Protein AF-A0A835S1A9-F1 (afdb_monomer)

Radius of gyration: 28.41 Å; Cα contacts (8 Å, |Δi|>4): 226; chains: 1; bounding box: 76×70×62 Å

Solvent-accessible surface area (backbone atoms only — not comparable to full-atom values): 13953 Å² total; per-residue (Å²): 142,83,85,85,80,87,84,86,80,87,82,86,91,82,83,90,80,88,80,90,83,89,86,82,84,84,75,79,81,77,74,79,83,76,63,83,83,68,69,79,79,69,79,69,89,70,79,72,84,81,78,84,81,70,91,71,96,65,81,82,58,84,73,78,51,80,90,62,91,55,69,79,81,76,53,84,73,70,89,68,79,84,75,84,77,84,76,61,93,89,55,87,50,68,65,58,55,52,51,50,50,51,53,51,52,52,38,42,74,73,34,38,45,78,47,68,47,67,35,36,64,66,52,26,53,54,50,40,52,50,51,55,51,47,32,72,76,44,43,82,52,65,33,42,36,40,30,30,10,76,12,58,41,64,69,27,42,44,54,35,49,54,42,56,69,66,43,71,24,49,32,29,18,35,31,49,58,34,14,17,37,46,24,30,51,53,40,70,64,24,34,91,95,37,57,48,64,48,95,84,38,45,78,41,83,65,81,90,84,87,80,80,85,80,83,80,130

Sequence (217 aa):
MAVPSPVYSPIPSSVAQSHNTLFSHFQNPRLPFLSARNLVKARKRWSSPMAVYSSGYRMLDQGARQGIWSIRDDLIVPSTPFIPMEVQSGQTPAMVQENLQGVVNQLLRHRIVRCGGEVDDEMARVVVSQLLYLDAIDPTKDIIMYVNSPGGSVTAGMAMFDTMRHVRPDVCTFCVGLAASMGAFLLSAGAKGKRFSLPSSRIMIHQPLGGAPRFTN

InterPro domains:
  IPR001907 ATP-dependent Clp protease proteolytic subunit [PR00127] (102-117)
  IPR001907 ATP-dependent Clp protease proteolytic subunit [PR00127] (142-162)
  IPR001907 ATP-dependent Clp protease proteolytic subunit [PR00127] (173-190)
  IPR001907 ATP-dependent Clp protease proteolytic subunit [PR00127] (194-213)
  IPR001907 ATP-dependent Clp protease proteolytic subunit [cd07017] (105-212)
  IPR018215 ClpP, Ser active site [PS00381] (173-184)
  IPR023562 Clp protease proteolytic subunit /Translocation-enhancing protein TepA [PF00574] (98-212)
  IPR023562 Clp protease proteolytic subunit /Translocation-enhancing protein TepA [PTHR10381] (59-212)
  IPR029045 ClpP/crotonase-like domain superfamily [SSF52096] (101-212)
  IPR033135 ClpP, histidine active site [PS00382] (195-208)

Nearest PDB structures (foldseek):
  4ryf-assembly1_J  TM=1.002E+00  e=1.386E-16  Listeria monocytogenes
  3sta-assembly1_A  TM=9.999E-01  e=1.918E-16  Staphylococcus aureus subsp. aureus MW2
  4emp-assembly1_C  TM=9.989E-01  e=1.798E-16  Staphylococcus aureus subsp. aureus MW2
  6l3x-assembly1_H  TM=9.996E-01  e=2.047E-16  Staphylococcus aureus RF122
  6nah-assembly1_C  TM=9.718E-01  e=1.140E-16  Neisseria meningitidis

Mean predicted aligned error: 17.71 Å

Structure (mmCIF, N/CA/C/O backbone):
data_AF-A0A835S1A9-F1
#
_entry.id   AF-A0A835S1A9-F1
#
loop_
_atom_site.group_PDB
_atom_site.id
_atom_site.type_symbol
_atom_site.label_atom_id
_atom_site.label_alt_id
_atom_site.label_comp_id
_atom_site.label_asym_id
_atom_site.label_entity_id
_atom_site.label_seq_id
_atom_site.pdbx_PDB_ins_code
_atom_site.Cartn_x
_atom_site.Cartn_y
_atom_site.Cartn_z
_atom_site.occupancy
_atom_site.B_iso_or_equiv
_atom_site.auth_seq_id
_atom_site.auth_comp_id
_atom_site.auth_asym_id
_atom_site.auth_atom_id
_atom_site.pdbx_PDB_model_num
ATOM 1 N N . MET A 1 1 ? 44.347 -41.105 1.378 1.00 45.00 1 MET A N 1
ATOM 2 C CA . MET A 1 1 ? 42.917 -41.386 1.131 1.00 45.00 1 MET A CA 1
ATOM 3 C C . MET A 1 1 ? 42.454 -40.439 0.040 1.00 45.00 1 MET A C 1
ATOM 5 O O . MET A 1 1 ? 42.403 -39.244 0.284 1.00 45.00 1 MET A O 1
ATOM 9 N N . ALA A 1 2 ? 42.252 -40.957 -1.171 1.00 40.09 2 ALA A N 1
ATOM 10 C CA . ALA A 1 2 ? 41.853 -40.193 -2.351 1.00 40.09 2 ALA A CA 1
ATOM 11 C C . ALA A 1 2 ? 40.482 -40.703 -2.816 1.00 40.09 2 ALA A C 1
ATOM 13 O O . ALA A 1 2 ? 40.265 -41.912 -2.877 1.00 40.09 2 ALA A O 1
ATOM 14 N N . VAL A 1 3 ? 39.561 -39.777 -3.072 1.00 44.94 3 VAL A N 1
ATOM 15 C CA . VAL A 1 3 ? 38.175 -40.036 -3.490 1.00 44.94 3 VAL A CA 1
ATOM 16 C C . VAL A 1 3 ? 38.142 -40.150 -5.022 1.00 44.94 3 VAL A C 1
ATOM 18 O O . VAL A 1 3 ? 38.711 -39.272 -5.672 1.00 44.94 3 VAL A O 1
ATOM 21 N N . PRO A 1 4 ? 37.521 -41.178 -5.631 1.00 47.56 4 PRO A N 1
ATOM 22 C CA . PRO A 1 4 ? 37.454 -41.286 -7.085 1.00 47.56 4 PRO A CA 1
ATOM 23 C C . PRO A 1 4 ? 36.234 -40.553 -7.672 1.00 47.56 4 PRO A C 1
ATOM 25 O O . PRO A 1 4 ? 35.120 -40.643 -7.156 1.00 47.56 4 PRO A O 1
ATOM 28 N N . SER A 1 5 ? 36.466 -39.848 -8.779 1.00 41.47 5 SER A N 1
ATOM 29 C CA . SER A 1 5 ? 35.473 -39.161 -9.617 1.00 41.47 5 SER A CA 1
ATOM 30 C C . SER A 1 5 ? 34.674 -40.151 -10.487 1.00 41.47 5 SER A C 1
ATOM 32 O O . SER A 1 5 ? 35.261 -41.120 -10.973 1.00 41.47 5 SER A O 1
ATOM 34 N N . PRO A 1 6 ? 33.376 -39.917 -10.766 1.00 48.19 6 PRO A N 1
ATOM 35 C CA . PRO A 1 6 ? 32.603 -40.779 -11.656 1.00 48.19 6 PRO A CA 1
ATOM 36 C C . PRO A 1 6 ? 32.872 -40.482 -13.142 1.00 48.19 6 PRO A C 1
ATOM 38 O O . PRO A 1 6 ? 32.888 -39.334 -13.585 1.00 48.19 6 PRO A O 1
ATOM 41 N N . VAL A 1 7 ? 33.062 -41.559 -13.906 1.00 42.44 7 VAL A N 1
ATOM 42 C CA . VAL A 1 7 ? 33.274 -41.597 -15.359 1.00 42.44 7 VAL A CA 1
ATOM 43 C C . VAL A 1 7 ? 31.925 -41.482 -16.080 1.00 42.44 7 VAL A C 1
ATOM 45 O O . VAL A 1 7 ? 31.021 -42.274 -15.830 1.00 42.44 7 VAL A O 1
ATOM 48 N N . TYR A 1 8 ? 31.795 -40.514 -16.991 1.00 35.78 8 TYR A N 1
ATOM 49 C CA . TYR A 1 8 ? 30.636 -40.350 -17.878 1.00 35.78 8 TYR A CA 1
ATOM 50 C C . TYR A 1 8 ? 30.836 -41.175 -19.160 1.00 35.78 8 TYR A C 1
ATOM 52 O O . TYR A 1 8 ? 31.866 -41.048 -19.821 1.00 35.78 8 TYR A O 1
ATOM 60 N N . SER A 1 9 ? 29.861 -42.011 -19.525 1.00 41.41 9 SER A N 1
ATOM 61 C CA . SER A 1 9 ? 29.829 -42.749 -20.800 1.00 41.41 9 SER A CA 1
ATOM 62 C C . SER A 1 9 ? 28.861 -42.065 -21.783 1.00 41.41 9 SER A C 1
ATOM 64 O O . SER A 1 9 ? 27.780 -41.657 -21.355 1.00 41.41 9 SER A O 1
ATOM 66 N N . PRO A 1 10 ? 29.191 -41.935 -23.082 1.00 37.72 10 PRO A N 1
ATOM 67 C CA . PRO A 1 10 ? 28.314 -41.293 -24.061 1.00 37.72 10 PRO A CA 1
ATOM 68 C C . PRO A 1 10 ? 27.224 -42.248 -24.581 1.00 37.72 10 PRO A C 1
ATOM 70 O O . PRO A 1 10 ? 27.493 -43.410 -24.883 1.00 37.72 10 PRO A O 1
ATOM 73 N N . ILE A 1 11 ? 25.996 -41.739 -24.720 1.00 41.16 11 ILE A N 1
ATOM 74 C CA . ILE A 1 11 ? 24.859 -42.441 -25.341 1.00 41.16 11 ILE A CA 1
ATOM 75 C C . ILE A 1 11 ? 24.888 -42.187 -26.862 1.00 41.16 11 ILE A C 1
ATOM 77 O O . ILE A 1 11 ? 25.053 -41.034 -27.268 1.00 41.16 11 ILE A O 1
ATOM 81 N N . PRO A 1 12 ? 24.726 -43.216 -27.716 1.00 35.25 12 PRO A N 1
ATOM 82 C CA . PRO A 1 12 ? 24.820 -43.071 -29.165 1.00 35.25 12 PRO A CA 1
ATOM 83 C C . PRO A 1 12 ? 23.568 -42.455 -29.803 1.00 35.25 12 PRO A C 1
ATOM 85 O O . PRO A 1 12 ? 22.427 -42.783 -29.479 1.00 35.25 12 PRO A O 1
ATOM 88 N N . SER A 1 13 ? 23.817 -41.588 -30.780 1.00 37.53 13 SER A N 1
ATOM 89 C CA . SER A 1 13 ? 22.847 -40.974 -31.679 1.00 37.53 13 SER A CA 1
ATOM 90 C C . SER A 1 13 ? 22.549 -41.873 -32.883 1.00 37.53 13 SER A C 1
ATOM 92 O O . SER A 1 13 ? 23.349 -41.933 -33.813 1.00 37.53 13 SER A O 1
ATOM 94 N N . SER A 1 14 ? 21.382 -42.515 -32.908 1.00 33.34 14 SER A N 1
ATOM 95 C CA . SER A 1 14 ? 20.689 -42.903 -34.147 1.00 33.34 14 SER A CA 1
ATOM 96 C C . SER A 1 14 ? 19.301 -43.435 -33.811 1.00 33.34 14 SER A C 1
ATOM 98 O O . SER A 1 14 ? 19.217 -44.414 -33.085 1.00 33.34 14 SER A O 1
ATOM 100 N N . VAL A 1 15 ? 18.244 -42.814 -34.335 1.00 35.78 15 VAL A N 1
ATOM 101 C CA . VAL A 1 15 ? 17.142 -43.455 -35.081 1.00 35.78 15 VAL A CA 1
ATOM 102 C C . VAL A 1 15 ? 16.274 -42.311 -35.607 1.00 35.78 15 VAL A C 1
ATOM 104 O O . VAL A 1 15 ? 15.497 -41.692 -34.884 1.00 35.78 15 VAL A O 1
ATOM 107 N N . ALA A 1 16 ? 16.434 -42.023 -36.894 1.00 31.91 16 ALA A N 1
ATOM 108 C CA . ALA A 1 16 ? 15.380 -41.440 -37.697 1.00 31.91 16 ALA A CA 1
ATOM 109 C C . ALA A 1 16 ? 14.438 -42.583 -38.090 1.00 31.91 16 ALA A C 1
ATOM 111 O O . ALA A 1 16 ? 14.909 -43.535 -38.704 1.00 31.91 16 ALA A O 1
ATOM 112 N N . GLN A 1 17 ? 13.147 -42.494 -37.757 1.00 33.72 17 GLN A N 1
ATOM 113 C CA . GLN A 1 17 ? 12.057 -42.966 -38.617 1.00 33.72 17 GLN A CA 1
ATOM 114 C C . GLN A 1 17 ? 10.677 -42.563 -38.075 1.00 33.72 17 GLN A C 1
ATOM 116 O O . GLN A 1 17 ? 10.292 -42.839 -36.944 1.00 33.72 17 GLN A O 1
ATOM 121 N N . SER A 1 18 ? 9.982 -41.859 -38.963 1.00 31.97 18 SER A N 1
ATOM 122 C CA . SER A 1 18 ? 8.542 -41.723 -39.166 1.00 31.97 18 SER A CA 1
ATOM 123 C C . SER A 1 18 ? 7.589 -42.557 -38.301 1.00 31.97 18 SER A C 1
ATOM 125 O O . SER A 1 18 ? 7.472 -43.761 -38.500 1.00 31.97 18 SER A O 1
ATOM 127 N N . HIS A 1 19 ? 6.732 -41.864 -37.550 1.00 33.66 19 HIS A N 1
ATOM 128 C CA . HIS A 1 19 ? 5.331 -42.256 -37.393 1.00 33.66 19 HIS A CA 1
ATOM 129 C C . HIS A 1 19 ? 4.438 -41.014 -37.508 1.00 33.66 19 HIS A C 1
ATOM 131 O O . HIS A 1 19 ? 4.163 -40.306 -36.543 1.00 33.66 19 HIS A O 1
ATOM 137 N N . ASN A 1 20 ? 3.992 -40.757 -38.739 1.00 34.34 20 ASN A N 1
ATOM 138 C CA . ASN A 1 20 ? 2.727 -40.081 -38.993 1.00 34.34 20 ASN A CA 1
ATOM 139 C C . ASN A 1 20 ? 1.616 -41.030 -38.553 1.00 34.34 20 ASN A C 1
ATOM 141 O O . ASN A 1 20 ? 1.512 -42.100 -39.136 1.00 34.34 20 ASN A O 1
ATOM 145 N N . THR A 1 21 ? 0.814 -40.623 -37.573 1.00 38.56 21 THR A N 1
ATOM 146 C CA . THR A 1 21 ? -0.654 -40.756 -37.525 1.00 38.56 21 THR A CA 1
ATOM 147 C C . THR A 1 21 ? -1.095 -40.396 -36.115 1.00 38.56 21 THR A C 1
ATOM 149 O O . THR A 1 21 ? -0.759 -41.121 -35.188 1.00 38.56 21 THR A O 1
ATOM 152 N N . LEU A 1 22 ? -1.804 -39.270 -35.985 1.00 32.41 22 LEU A N 1
ATOM 153 C CA . LEU A 1 22 ? -2.875 -38.941 -35.023 1.00 32.41 22 LEU A CA 1
ATOM 154 C C . LEU A 1 22 ? -2.991 -37.407 -34.888 1.00 32.41 22 LEU A C 1
ATOM 156 O O . LEU A 1 22 ? -2.922 -36.838 -33.808 1.00 32.41 22 LEU A O 1
ATOM 160 N N . PHE A 1 23 ? -3.187 -36.722 -36.017 1.00 33.38 23 PHE A N 1
ATOM 161 C CA . PHE A 1 23 ? -3.744 -35.369 -36.047 1.00 33.38 23 PHE A CA 1
ATOM 162 C C . PHE A 1 23 ? -4.802 -35.319 -37.145 1.00 33.38 23 PHE A C 1
ATOM 164 O O . PHE A 1 23 ? -4.544 -34.952 -38.286 1.00 33.38 23 PHE A O 1
ATOM 171 N N . SER A 1 24 ? -6.016 -35.730 -36.798 1.00 33.75 24 SER A N 1
ATOM 172 C CA . SER A 1 24 ? -7.213 -35.316 -37.522 1.00 33.75 24 SER A CA 1
ATOM 173 C C . SER A 1 24 ? -8.369 -35.242 -36.530 1.00 33.75 24 SER A C 1
ATOM 175 O O . SER A 1 24 ? -8.471 -36.096 -35.657 1.00 33.75 24 SER A O 1
ATOM 177 N N . HIS A 1 25 ? -9.205 -34.215 -36.695 1.00 36.72 25 HIS A N 1
ATOM 178 C CA . HIS A 1 25 ? -10.352 -33.827 -35.860 1.00 36.72 25 HIS A CA 1
ATOM 179 C C . HIS A 1 25 ? -10.059 -32.969 -34.618 1.00 36.72 25 HIS A C 1
ATOM 181 O O . HIS A 1 25 ? -10.391 -33.322 -33.495 1.00 36.72 25 HIS A O 1
ATOM 187 N N . PHE A 1 26 ? -9.600 -31.738 -34.857 1.00 32.47 26 PHE A N 1
ATOM 188 C CA . PHE A 1 26 ? -10.189 -30.588 -34.164 1.00 32.47 26 PHE A CA 1
ATOM 189 C C . PHE A 1 26 ? -10.992 -29.780 -35.187 1.00 32.47 26 PHE A C 1
ATOM 191 O O . PHE A 1 26 ? -10.450 -28.999 -35.966 1.00 32.47 26 PHE A O 1
ATOM 198 N N . GLN A 1 27 ? -12.300 -30.032 -35.242 1.00 36.72 27 GLN A N 1
ATOM 199 C CA . GLN A 1 27 ? -13.236 -29.147 -35.924 1.00 36.72 27 GLN A CA 1
ATOM 200 C C . GLN A 1 27 ? -13.386 -27.879 -35.076 1.00 36.72 27 GLN A C 1
ATOM 202 O O . GLN A 1 27 ? -13.709 -27.958 -33.892 1.00 36.72 27 GLN A O 1
ATOM 207 N N . ASN A 1 28 ? -13.165 -26.709 -35.678 1.00 34.38 28 ASN A N 1
ATOM 208 C CA . ASN A 1 28 ? -13.526 -25.426 -35.075 1.00 34.38 28 ASN A CA 1
ATOM 209 C C . ASN A 1 28 ? -15.024 -25.443 -34.720 1.00 34.38 28 ASN A C 1
ATOM 211 O O . ASN A 1 28 ? -15.838 -25.617 -35.635 1.00 34.38 28 ASN A O 1
ATOM 215 N N . PRO A 1 29 ? -15.435 -25.228 -33.456 1.00 38.44 29 PRO A N 1
ATOM 216 C CA . PRO A 1 29 ? -16.842 -25.024 -33.168 1.00 38.44 29 PRO A CA 1
ATOM 217 C C . PRO A 1 29 ? -17.264 -23.707 -33.825 1.00 38.44 29 PRO A C 1
ATOM 219 O O . PRO A 1 29 ? -16.837 -22.620 -33.433 1.00 38.44 29 PRO A O 1
ATOM 222 N N . ARG A 1 30 ? -18.089 -23.807 -34.872 1.00 38.41 30 ARG A N 1
ATOM 223 C CA . ARG A 1 30 ? -18.783 -22.658 -35.457 1.00 38.41 30 ARG A CA 1
ATOM 224 C C . ARG A 1 30 ? -19.656 -22.054 -34.359 1.00 38.41 30 ARG A C 1
ATOM 226 O O . ARG A 1 30 ? -20.632 -22.670 -33.939 1.00 38.41 30 ARG A O 1
ATOM 233 N N . LEU A 1 31 ? -19.293 -20.864 -33.888 1.00 45.81 31 LEU A N 1
ATOM 234 C CA . LEU A 1 31 ? -20.159 -20.069 -33.023 1.00 45.81 31 LEU A CA 1
ATOM 235 C C . LEU A 1 31 ? -21.495 -19.846 -33.754 1.00 45.81 31 LEU A C 1
ATOM 237 O O . LEU A 1 31 ? -21.476 -19.493 -34.939 1.00 45.81 31 LEU A O 1
ATOM 241 N N . PRO A 1 32 ? -22.653 -20.048 -33.104 1.00 43.22 32 PRO A N 1
ATOM 242 C CA . PRO A 1 32 ? -23.927 -19.765 -33.740 1.00 43.22 32 PRO A CA 1
ATOM 243 C C . PRO A 1 32 ? -24.005 -18.268 -34.049 1.00 43.22 32 PRO A C 1
ATOM 245 O O . PRO A 1 32 ? -23.773 -17.421 -33.184 1.00 43.22 32 PRO A O 1
ATOM 248 N N . PHE A 1 33 ? -24.324 -17.951 -35.302 1.00 44.47 33 PHE A N 1
ATOM 249 C CA . PHE A 1 33 ? -24.550 -16.591 -35.773 1.00 44.47 33 PHE A CA 1
ATOM 250 C C . PHE A 1 33 ? -25.786 -16.033 -35.054 1.00 44.47 33 PHE A C 1
ATOM 252 O O . PHE A 1 33 ? -26.928 -16.326 -35.415 1.00 44.47 33 PHE A O 1
ATOM 259 N N . LEU A 1 34 ? -25.567 -15.288 -33.970 1.00 45.03 34 LEU A N 1
ATOM 260 C CA . LEU A 1 34 ? -26.641 -14.649 -33.220 1.00 45.03 34 LEU A CA 1
ATOM 261 C C . LEU A 1 34 ? -27.242 -13.532 -34.076 1.00 45.03 34 LEU A C 1
ATOM 263 O O . LEU A 1 34 ? -26.601 -12.527 -34.371 1.00 45.03 34 LEU A O 1
ATOM 267 N N . SER A 1 35 ? -28.498 -13.730 -34.470 1.00 46.88 35 SER A N 1
ATOM 268 C CA . SER A 1 35 ? -29.315 -12.731 -35.152 1.00 46.88 35 SER A CA 1
ATOM 269 C C . SER A 1 35 ? -29.343 -11.414 -34.368 1.00 46.88 35 SER A C 1
ATOM 271 O O . SER A 1 35 ? -29.622 -11.392 -33.164 1.00 46.88 35 SER A O 1
ATOM 273 N N . ALA A 1 36 ? -29.129 -10.305 -35.081 1.00 52.16 36 ALA A N 1
ATOM 274 C CA . ALA A 1 36 ? -29.095 -8.935 -34.563 1.00 52.16 36 ALA A CA 1
ATOM 275 C C . ALA A 1 36 ? -30.375 -8.487 -33.817 1.00 52.16 36 ALA A C 1
ATOM 277 O O . ALA A 1 36 ? -30.405 -7.409 -33.229 1.00 52.16 36 ALA A O 1
ATOM 278 N N . ARG A 1 37 ? -31.432 -9.309 -33.787 1.00 49.78 37 ARG A N 1
ATOM 279 C CA . ARG A 1 37 ? -32.693 -9.012 -33.091 1.00 49.78 37 ARG A CA 1
ATOM 280 C C . ARG A 1 37 ? -32.684 -9.297 -31.582 1.00 49.78 37 ARG A C 1
ATOM 282 O O . ARG A 1 37 ? -33.542 -8.768 -30.884 1.00 49.78 37 ARG A O 1
ATOM 289 N N . ASN A 1 38 ? -31.694 -10.021 -31.050 1.00 40.56 38 ASN A N 1
ATOM 290 C CA . ASN A 1 38 ? -31.579 -10.281 -29.601 1.00 40.56 38 ASN A CA 1
ATOM 291 C C . ASN A 1 38 ? -30.568 -9.378 -28.865 1.00 40.56 38 ASN A C 1
ATOM 293 O O . ASN A 1 38 ? -30.406 -9.487 -27.651 1.00 40.56 38 ASN A O 1
ATOM 297 N N . LEU A 1 39 ? -29.943 -8.424 -29.563 1.00 43.44 39 LEU A N 1
ATOM 298 C CA . LEU A 1 39 ? -28.988 -7.459 -28.994 1.00 43.44 39 LEU A CA 1
ATOM 299 C C . LEU A 1 39 ? -29.644 -6.274 -28.254 1.00 43.44 39 LEU A C 1
ATOM 301 O O . LEU A 1 39 ? -28.951 -5.487 -27.617 1.00 43.44 39 LEU A O 1
ATOM 305 N N . VAL A 1 40 ? -30.978 -6.161 -28.268 1.00 46.41 40 VAL A N 1
ATOM 306 C CA . VAL A 1 40 ? -31.708 -5.019 -27.677 1.00 46.41 40 VAL A CA 1
ATOM 307 C C . VAL A 1 40 ? -32.118 -5.242 -26.206 1.00 46.41 40 VAL A C 1
ATOM 309 O O . VAL A 1 40 ? -32.475 -4.289 -25.519 1.00 46.41 40 VAL A O 1
ATOM 312 N N . LYS A 1 41 ? -32.004 -6.462 -25.655 1.00 41.72 41 LYS A N 1
ATOM 313 C CA . LYS A 1 41 ? -32.398 -6.763 -24.254 1.00 41.72 41 LYS A CA 1
ATOM 314 C C . LYS A 1 41 ? -31.249 -7.033 -23.277 1.00 41.72 41 LYS A C 1
ATOM 316 O O . LYS A 1 41 ? -31.498 -7.251 -22.097 1.00 41.72 41 LYS A O 1
ATOM 321 N N . ALA A 1 42 ? -29.997 -6.923 -23.720 1.00 42.59 42 ALA A N 1
ATOM 322 C CA . ALA A 1 42 ? -28.814 -7.048 -22.866 1.00 42.59 42 ALA A CA 1
ATOM 323 C C . ALA A 1 42 ? -28.154 -5.688 -22.565 1.00 42.59 42 ALA A C 1
ATOM 325 O O . ALA A 1 42 ? -26.933 -5.578 -22.514 1.00 42.59 42 ALA A O 1
ATOM 326 N N . ARG A 1 43 ? -28.947 -4.638 -22.309 1.00 38.56 43 ARG A N 1
ATOM 327 C CA . ARG A 1 43 ? -28.459 -3.420 -21.635 1.00 38.56 43 ARG A CA 1
ATOM 328 C C . ARG A 1 43 ? -28.294 -3.717 -20.140 1.00 38.56 43 ARG A C 1
ATOM 330 O O . ARG A 1 43 ? -29.046 -3.244 -19.292 1.00 38.56 43 ARG A O 1
ATOM 337 N N . LYS A 1 44 ? -27.320 -4.572 -19.814 1.00 41.53 44 LYS A N 1
ATOM 338 C CA . LYS A 1 44 ? -26.814 -4.706 -18.447 1.00 41.53 44 LYS A CA 1
ATOM 339 C C . LYS A 1 44 ? -26.265 -3.344 -18.032 1.00 41.53 44 LYS A C 1
ATOM 341 O O . LYS A 1 44 ? -25.457 -2.759 -18.745 1.00 41.53 44 LYS A O 1
ATOM 346 N N . ARG A 1 45 ? -26.747 -2.870 -16.882 1.00 42.94 45 ARG A N 1
ATOM 347 C CA . ARG A 1 45 ? -26.253 -1.726 -16.109 1.00 42.94 45 ARG A CA 1
ATOM 348 C C . ARG A 1 45 ? -24.721 -1.672 -16.130 1.00 42.94 45 ARG A C 1
ATOM 350 O O . ARG A 1 45 ? -24.068 -2.309 -15.311 1.00 42.94 45 ARG A O 1
ATOM 357 N N . TRP A 1 46 ? -24.168 -0.879 -17.035 1.00 33.69 46 TRP A N 1
ATOM 358 C CA . TRP A 1 46 ? -22.890 -0.224 -16.822 1.00 33.69 46 TRP A CA 1
ATOM 359 C C . TRP A 1 46 ? -23.219 1.163 -16.301 1.00 33.69 46 TRP A C 1
ATOM 361 O O . TRP A 1 46 ? -23.741 2.005 -17.027 1.00 33.69 46 TRP A O 1
ATOM 371 N N . SER A 1 47 ? -22.995 1.371 -15.005 1.00 43.31 47 SER A N 1
ATOM 372 C CA . SER A 1 47 ? -22.885 2.719 -14.469 1.00 43.31 47 SER A CA 1
ATOM 373 C C . SER A 1 47 ? -21.701 3.373 -15.168 1.00 43.31 47 SER A C 1
ATOM 375 O O . SER A 1 47 ? -20.572 2.897 -15.038 1.00 43.31 47 SER A O 1
ATOM 377 N N . SER A 1 48 ? -21.969 4.423 -15.938 1.00 36.84 48 SER A N 1
ATOM 378 C CA . SER A 1 48 ? -20.949 5.302 -16.498 1.00 36.84 48 SER A CA 1
ATOM 379 C C . SER A 1 48 ? -19.961 5.692 -15.391 1.00 36.84 48 SER A C 1
ATOM 381 O O . SER A 1 48 ? -20.416 6.000 -14.285 1.00 36.84 48 SER A O 1
ATOM 383 N N . PRO A 1 49 ? -18.637 5.710 -15.627 1.00 38.03 49 PRO A N 1
ATOM 384 C CA . PRO A 1 49 ? -17.748 6.393 -14.702 1.00 38.03 49 PRO A CA 1
ATOM 385 C C . PRO A 1 49 ? -18.162 7.870 -14.694 1.00 38.03 49 PRO A C 1
ATOM 387 O O . PRO A 1 49 ? -18.002 8.574 -15.690 1.00 38.03 49 PRO A O 1
ATOM 390 N N . MET A 1 50 ? -18.776 8.330 -13.602 1.00 35.16 50 MET A N 1
ATOM 391 C CA . MET A 1 50 ? -19.041 9.751 -13.409 1.00 35.16 50 MET A CA 1
ATOM 392 C C . MET A 1 50 ? -17.711 10.448 -13.140 1.00 35.16 50 MET A C 1
ATOM 394 O O . MET A 1 50 ? -17.230 10.471 -12.011 1.00 35.16 50 MET A O 1
ATOM 398 N N . ALA A 1 51 ? -17.133 11.049 -14.169 1.00 39.94 51 ALA A N 1
ATOM 399 C CA . ALA A 1 51 ? -16.237 12.174 -13.984 1.00 39.94 51 ALA A CA 1
ATOM 400 C C . ALA A 1 51 ? -17.096 13.446 -14.029 1.00 39.94 51 ALA A C 1
ATOM 402 O O . ALA A 1 51 ? -17.402 13.963 -15.102 1.00 39.94 51 ALA A O 1
ATOM 403 N N . VAL A 1 52 ? -17.553 13.919 -12.866 1.00 38.19 52 VAL A N 1
ATOM 404 C CA . VAL A 1 52 ? -18.216 15.226 -12.759 1.00 38.19 52 VAL A CA 1
ATOM 405 C C . VAL A 1 52 ? -17.126 16.291 -12.739 1.00 38.19 52 VAL A C 1
ATOM 407 O O . VAL A 1 52 ? -16.626 16.660 -11.682 1.00 38.19 52 VAL A O 1
ATOM 410 N N . TYR A 1 53 ? -16.747 16.792 -13.912 1.00 34.78 53 TYR A N 1
ATOM 411 C CA . TYR A 1 53 ? -16.029 18.060 -14.014 1.00 34.78 53 TYR A CA 1
ATOM 412 C C . TYR A 1 53 ? -17.048 19.154 -14.322 1.00 34.78 53 TYR A C 1
ATOM 414 O O . TYR A 1 53 ? -17.325 19.469 -15.476 1.00 34.78 53 TYR A O 1
ATOM 422 N N . SER A 1 54 ? -17.648 19.705 -13.267 1.00 33.56 54 SER A N 1
ATOM 423 C CA . SER A 1 54 ? -18.392 20.959 -13.356 1.00 33.56 54 SER A CA 1
ATOM 424 C C . SER A 1 54 ? -17.427 22.108 -13.100 1.00 33.56 54 SER A C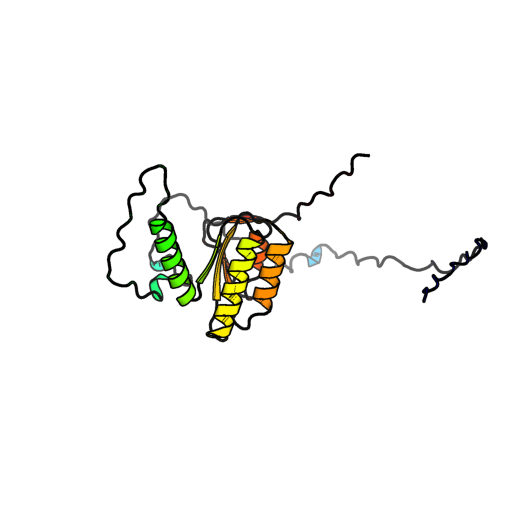 1
ATOM 426 O O . SER A 1 54 ? -16.816 22.186 -12.036 1.00 33.56 54 SER A O 1
ATOM 428 N N . SER A 1 55 ? -17.319 23.001 -14.080 1.00 37.12 55 SER A N 1
ATOM 429 C CA . SER A 1 55 ? -16.663 24.301 -13.956 1.00 37.12 55 SER A CA 1
ATOM 430 C C . SER A 1 55 ? -17.320 25.119 -12.839 1.00 37.12 55 SER A C 1
ATOM 432 O O . SER A 1 55 ? -18.547 25.212 -12.777 1.00 37.12 55 SER A O 1
ATOM 434 N N . GLY A 1 56 ? -16.507 25.692 -11.954 1.00 28.89 56 GLY A N 1
ATOM 435 C CA . GLY A 1 56 ? -16.952 26.569 -10.874 1.00 28.89 56 GLY A CA 1
ATOM 436 C C . GLY A 1 56 ? -16.391 26.135 -9.528 1.00 28.89 56 GLY A C 1
ATOM 437 O O . GLY A 1 56 ? -16.844 25.156 -8.941 1.00 28.89 56 GLY A O 1
ATOM 438 N N . TYR A 1 57 ? -15.412 26.886 -9.029 1.00 35.28 57 TYR A N 1
ATOM 439 C CA . TYR A 1 57 ? -14.926 26.787 -7.658 1.00 35.28 57 TYR A CA 1
ATOM 440 C C . TYR A 1 57 ? -16.102 26.974 -6.687 1.00 35.28 57 TYR A C 1
ATOM 442 O O . TYR A 1 57 ? -16.503 28.096 -6.388 1.00 35.28 57 TYR A O 1
ATOM 450 N N . ARG A 1 58 ? -16.682 25.874 -6.203 1.00 35.25 58 ARG A N 1
ATOM 451 C CA . ARG A 1 58 ? -17.534 25.868 -5.012 1.00 35.25 58 ARG A CA 1
ATOM 452 C C . ARG A 1 58 ? -16.699 25.361 -3.854 1.00 35.25 58 ARG A C 1
ATOM 454 O O . ARG A 1 58 ? -16.087 24.298 -3.947 1.00 35.25 58 ARG A O 1
ATOM 461 N N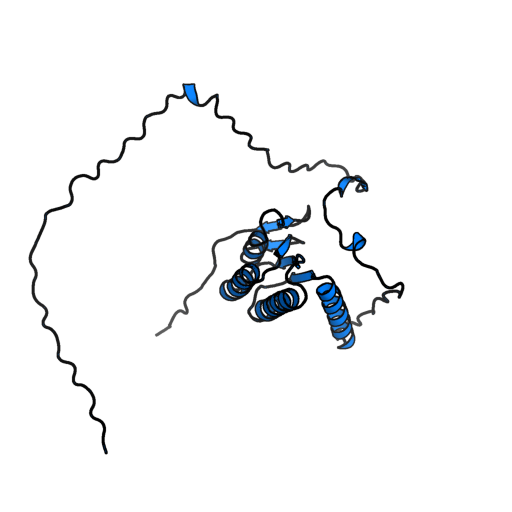 . MET A 1 59 ? -16.681 26.145 -2.777 1.00 36.12 59 MET A N 1
ATOM 462 C CA . MET A 1 59 ? -16.196 25.713 -1.470 1.00 36.12 59 MET A CA 1
ATOM 463 C C . MET A 1 59 ? -16.780 24.331 -1.174 1.00 36.12 59 MET A C 1
ATOM 465 O O . MET A 1 59 ? -17.984 24.127 -1.323 1.00 36.12 59 MET A O 1
ATOM 469 N N . LEU A 1 60 ? -15.907 23.383 -0.836 1.00 40.31 60 LEU A N 1
ATOM 470 C CA . LEU A 1 60 ? -16.292 22.014 -0.522 1.00 40.31 60 LEU A CA 1
ATOM 471 C C . LEU A 1 60 ? -17.284 22.041 0.642 1.00 40.31 60 LEU A C 1
ATOM 473 O O . LEU A 1 60 ? -16.913 22.340 1.777 1.00 40.31 60 LEU A O 1
ATOM 477 N N . ASP A 1 61 ? -18.540 21.749 0.325 1.00 37.91 61 ASP A N 1
ATOM 478 C CA . ASP A 1 61 ? -19.603 21.522 1.290 1.00 37.91 61 ASP A CA 1
ATOM 479 C C . ASP A 1 61 ? -19.179 20.401 2.253 1.00 37.91 61 ASP A C 1
ATOM 481 O O . ASP A 1 61 ? -18.713 19.336 1.829 1.00 37.91 61 ASP A O 1
ATOM 485 N N . GLN A 1 62 ? -19.316 20.644 3.558 1.00 48.22 62 GLN A N 1
ATOM 486 C CA . GLN A 1 62 ? -18.946 19.696 4.613 1.00 48.22 62 GLN A CA 1
ATOM 487 C C . GLN A 1 62 ? -19.742 18.381 4.499 1.00 48.22 62 GLN A C 1
ATOM 489 O O . GLN A 1 62 ? -19.270 17.338 4.952 1.00 48.22 62 GLN A O 1
ATOM 494 N N . GLY A 1 63 ? -20.892 18.398 3.811 1.00 43.25 63 GLY A N 1
ATOM 495 C CA . GLY A 1 63 ? -21.700 17.215 3.507 1.00 43.25 63 GLY A CA 1
ATOM 496 C C . GLY A 1 63 ? -21.103 16.246 2.474 1.00 43.25 63 GLY A C 1
ATOM 497 O O . GLY A 1 63 ? -21.475 15.075 2.461 1.00 43.25 63 GLY A O 1
ATOM 498 N N . ALA A 1 64 ? -20.135 16.663 1.646 1.00 45.28 64 ALA A N 1
ATOM 499 C CA . ALA A 1 64 ? -19.590 15.828 0.563 1.00 45.28 64 ALA A CA 1
ATOM 500 C C . ALA A 1 64 ? -18.650 14.694 1.032 1.00 45.28 64 ALA A C 1
ATOM 502 O O . ALA A 1 64 ? -18.175 13.903 0.217 1.00 45.28 64 ALA A O 1
ATOM 503 N N . ARG A 1 65 ? -18.352 14.610 2.336 1.00 49.69 65 ARG A N 1
ATOM 504 C CA . ARG A 1 65 ? -17.443 13.609 2.926 1.00 49.69 65 ARG A CA 1
ATOM 505 C C . ARG A 1 65 ? -18.142 12.392 3.534 1.00 49.69 65 ARG A C 1
ATOM 507 O O . ARG A 1 65 ? -17.463 11.557 4.126 1.00 49.69 65 ARG A O 1
ATOM 514 N N . GLN A 1 66 ? -19.463 12.263 3.407 1.00 45.09 66 GLN A N 1
ATOM 515 C CA . GLN A 1 66 ? -20.179 11.111 3.960 1.00 45.09 66 GLN A CA 1
ATOM 516 C C . GLN A 1 66 ? -19.658 9.797 3.342 1.00 45.09 66 GLN A C 1
ATOM 518 O O . GLN A 1 66 ? -19.840 9.540 2.155 1.00 45.09 66 GLN A O 1
ATOM 523 N N . GLY A 1 67 ? -18.979 8.982 4.158 1.00 54.59 67 GLY A N 1
ATOM 524 C CA . GLY A 1 67 ? -18.443 7.667 3.783 1.00 54.59 67 GLY A CA 1
ATOM 525 C C . GLY A 1 67 ? -16.940 7.607 3.479 1.00 54.59 67 GLY A C 1
ATOM 526 O O . GLY A 1 67 ? -16.427 6.514 3.248 1.00 54.59 67 GLY A O 1
ATOM 527 N N . ILE A 1 68 ? -16.215 8.732 3.497 1.00 55.03 68 ILE A N 1
ATOM 528 C CA . ILE A 1 68 ? -14.746 8.727 3.390 1.00 55.03 68 ILE A CA 1
ATOM 529 C C . ILE A 1 68 ? -14.166 8.752 4.805 1.00 55.03 68 ILE A C 1
ATOM 531 O O . ILE A 1 68 ? -14.295 9.759 5.497 1.00 55.03 68 ILE A O 1
ATOM 535 N N . TRP A 1 69 ? -13.516 7.659 5.219 1.00 65.69 69 TRP A N 1
ATOM 536 C CA . TRP A 1 69 ? -12.817 7.591 6.506 1.00 65.69 69 TRP A CA 1
ATOM 537 C C . TRP A 1 69 ? -11.781 8.719 6.618 1.00 65.69 69 TRP A C 1
ATOM 539 O O . TRP A 1 69 ? -10.968 8.927 5.710 1.00 65.69 69 TRP A O 1
ATOM 549 N N . SER A 1 70 ? -11.828 9.457 7.726 1.00 65.94 70 SER A N 1
ATOM 550 C CA . SER A 1 70 ? -10.928 10.563 8.022 1.00 65.94 70 SER A CA 1
ATOM 551 C C . SER A 1 70 ? -10.210 10.287 9.333 1.00 65.94 70 SER A C 1
ATOM 553 O O . SER A 1 70 ? -10.835 10.160 10.379 1.00 65.94 70 SER A O 1
ATOM 555 N N . ILE A 1 71 ? -8.876 10.316 9.296 1.00 68.12 71 ILE A N 1
ATOM 556 C CA . ILE A 1 71 ? -8.033 10.178 10.493 1.00 68.12 71 ILE A CA 1
ATOM 557 C C . ILE A 1 71 ? -8.397 11.185 11.599 1.00 68.12 71 ILE A C 1
ATOM 559 O O . ILE A 1 71 ? -8.155 10.927 12.770 1.00 68.12 71 ILE A O 1
ATOM 563 N N . ARG A 1 72 ? -9.000 12.331 11.245 1.00 60.69 72 ARG A N 1
ATOM 564 C CA . ARG A 1 72 ? -9.426 13.360 12.209 1.00 60.69 72 ARG A CA 1
ATOM 565 C C . ARG A 1 72 ? -10.498 12.872 13.180 1.00 60.69 72 ARG A C 1
ATOM 567 O O . ARG A 1 72 ? -10.623 13.465 14.242 1.00 60.69 72 ARG A O 1
ATOM 574 N N . ASP A 1 73 ? -11.246 11.840 12.805 1.00 65.75 73 ASP A N 1
ATOM 575 C CA . ASP A 1 73 ? -12.349 11.330 13.614 1.00 65.75 73 ASP A CA 1
ATOM 576 C C . ASP A 1 73 ? -11.838 10.368 14.708 1.00 65.75 73 ASP A C 1
ATOM 578 O O . ASP A 1 73 ? -12.467 10.247 15.755 1.00 65.75 73 ASP A O 1
ATOM 582 N N . ASP A 1 74 ? -10.651 9.772 14.513 1.00 59.7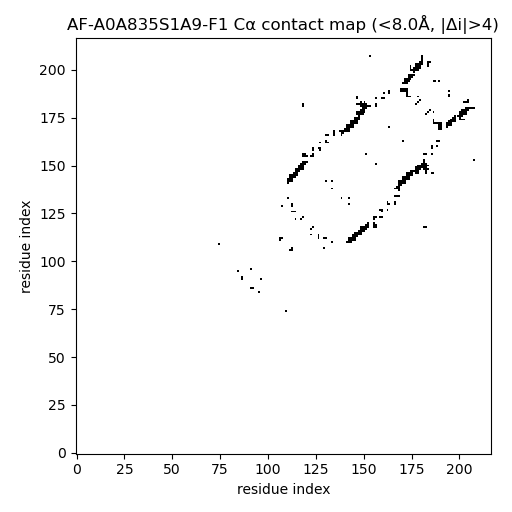5 74 ASP A N 1
ATOM 583 C CA . ASP A 1 74 ? -10.067 8.755 15.405 1.00 59.75 74 ASP A CA 1
ATOM 584 C C . ASP A 1 74 ? -8.799 9.223 16.149 1.00 59.75 74 ASP A C 1
ATOM 586 O O . ASP A 1 74 ? -8.358 8.588 17.113 1.00 59.75 74 ASP A O 1
ATOM 590 N N . LEU A 1 75 ? -8.160 10.312 15.702 1.00 61.22 75 LEU A N 1
ATOM 591 C CA . LEU A 1 75 ? -6.907 10.793 16.285 1.00 61.22 75 LEU A CA 1
ATOM 592 C C . LEU A 1 75 ? -7.175 11.789 17.421 1.00 61.22 75 LEU A C 1
ATOM 594 O O . LEU A 1 75 ? -7.542 12.940 17.182 1.00 61.22 75 LEU A O 1
ATOM 598 N N . ILE A 1 76 ? -6.893 11.385 18.661 1.00 57.34 76 ILE A N 1
ATOM 599 C CA . ILE A 1 76 ? -6.741 12.334 19.771 1.00 57.34 76 ILE A CA 1
ATOM 600 C C . ILE A 1 76 ? -5.431 13.087 19.532 1.00 57.34 76 ILE A C 1
ATOM 602 O O . ILE A 1 76 ? -4.344 12.592 19.837 1.00 57.34 76 ILE A O 1
ATOM 606 N N . VAL A 1 77 ? -5.524 14.275 18.935 1.00 55.47 77 VAL A N 1
ATOM 607 C CA . VAL A 1 77 ? -4.382 15.183 18.816 1.00 55.47 77 VAL A CA 1
ATOM 608 C C . VAL A 1 77 ? -4.008 15.674 20.218 1.00 55.47 77 VAL A C 1
ATOM 610 O O . VAL A 1 77 ? -4.846 16.297 20.875 1.00 55.47 77 VAL A O 1
ATOM 613 N N . PRO A 1 78 ? -2.787 15.406 20.720 1.00 50.03 78 PRO A N 1
ATOM 614 C CA . PRO A 1 78 ? -2.342 16.046 21.947 1.00 50.03 78 PRO A CA 1
ATOM 615 C C . PRO A 1 78 ? -2.366 17.561 21.722 1.00 50.03 78 PRO A C 1
ATOM 617 O O . PRO A 1 78 ? -1.925 18.049 20.684 1.00 50.03 78 PRO A O 1
ATOM 620 N N . SER A 1 79 ? -2.887 18.314 22.689 1.00 48.50 79 SER A N 1
ATOM 621 C CA . SER A 1 79 ? -3.036 19.777 22.634 1.00 48.50 79 SER A CA 1
ATOM 622 C C . SER A 1 79 ? -1.706 20.543 22.593 1.00 48.50 79 SER A C 1
ATOM 624 O O . SER A 1 79 ? -1.695 21.773 22.589 1.00 48.50 79 SER A O 1
ATOM 626 N N . THR A 1 80 ? -0.576 19.837 22.542 1.00 50.84 80 THR A N 1
ATOM 627 C CA . THR A 1 80 ? 0.750 20.419 22.360 1.00 50.84 80 THR A CA 1
ATOM 628 C C . THR A 1 80 ? 0.876 20.995 20.947 1.00 50.84 80 THR A C 1
ATOM 630 O O . THR A 1 80 ? 0.750 20.238 19.978 1.00 50.84 80 THR A O 1
ATOM 633 N N . PRO A 1 81 ? 1.134 22.305 20.793 1.00 49.22 81 PRO A N 1
ATOM 634 C CA . PRO A 1 81 ? 1.282 22.914 19.481 1.00 49.22 81 PRO A CA 1
ATOM 635 C C . PRO A 1 81 ? 2.466 22.283 18.744 1.00 49.22 81 PRO A C 1
ATOM 637 O O . PRO A 1 81 ? 3.587 22.257 19.249 1.00 49.22 81 PRO A O 1
ATOM 640 N N . PHE A 1 82 ? 2.213 21.772 17.539 1.00 53.47 82 PHE A N 1
ATOM 641 C CA . PHE A 1 82 ? 3.276 21.417 16.606 1.00 53.47 82 PHE A CA 1
ATOM 642 C C . PHE A 1 82 ? 3.990 22.710 16.207 1.00 53.47 82 PHE A C 1
ATOM 644 O O . PHE A 1 82 ? 3.395 23.564 15.551 1.00 53.47 82 PHE A O 1
ATOM 651 N N . ILE A 1 83 ? 5.241 22.871 16.634 1.00 50.47 83 ILE A N 1
ATOM 652 C CA . ILE A 1 83 ? 6.077 24.008 16.250 1.00 50.47 83 ILE A CA 1
ATOM 653 C C . ILE A 1 83 ? 6.825 23.591 14.977 1.00 50.47 83 ILE A C 1
ATOM 655 O O . ILE A 1 83 ? 7.712 22.737 15.062 1.00 50.47 83 ILE A O 1
ATOM 659 N N . PRO A 1 84 ? 6.470 24.122 13.790 1.00 45.91 84 PRO A N 1
ATOM 660 C CA . PRO A 1 84 ? 7.224 23.836 12.579 1.00 45.91 84 PRO A CA 1
ATOM 661 C C . PRO A 1 84 ? 8.643 24.388 12.743 1.00 45.91 84 PRO A C 1
ATOM 663 O O . PRO A 1 84 ? 8.836 25.579 12.969 1.00 45.91 84 PRO A O 1
ATOM 666 N N . MET A 1 85 ? 9.637 23.506 12.659 1.00 52.31 85 MET A N 1
ATOM 667 C CA . MET A 1 85 ? 11.044 23.895 12.676 1.00 52.31 85 MET A CA 1
ATOM 668 C C . MET A 1 85 ? 11.403 24.518 11.328 1.00 52.31 85 MET A C 1
ATOM 670 O O . MET A 1 85 ? 11.212 23.896 10.282 1.00 52.31 85 MET A O 1
ATOM 674 N N . GLU A 1 86 ? 11.927 25.739 11.354 1.00 55.97 86 GLU A N 1
ATOM 675 C CA . GLU A 1 86 ? 12.465 26.400 10.171 1.00 55.97 86 GLU A CA 1
ATOM 676 C C . GLU A 1 86 ? 13.760 25.688 9.752 1.00 55.97 86 GLU A C 1
ATOM 678 O O . GLU A 1 86 ? 14.769 25.714 10.458 1.00 55.97 86 GLU A O 1
ATOM 683 N N . VAL A 1 87 ? 13.711 24.970 8.627 1.00 51.16 87 VAL A N 1
ATOM 684 C CA . VAL A 1 87 ? 14.875 24.267 8.076 1.00 51.16 87 VAL A CA 1
ATOM 685 C C . VAL A 1 87 ? 15.782 25.304 7.419 1.00 51.16 87 VAL A C 1
ATOM 687 O O . VAL A 1 87 ? 15.485 25.790 6.329 1.00 51.16 87 VAL A O 1
ATOM 690 N N . GLN A 1 88 ? 16.896 25.644 8.070 1.00 49.72 88 GLN A N 1
ATOM 691 C CA . GLN A 1 88 ? 17.954 26.431 7.436 1.00 49.72 88 GLN A CA 1
ATOM 692 C C . GLN A 1 88 ? 18.558 25.623 6.277 1.00 49.72 88 GLN A C 1
ATOM 694 O O . GLN A 1 88 ? 18.850 24.432 6.407 1.00 49.72 88 GLN A O 1
ATOM 699 N N . SER A 1 89 ? 18.705 26.256 5.113 1.00 42.47 89 SER A N 1
ATOM 700 C CA . SER A 1 89 ? 19.145 25.601 3.880 1.00 42.47 89 SER A CA 1
ATOM 701 C C . SER A 1 89 ? 20.533 24.973 4.033 1.00 42.47 89 SER A C 1
ATOM 703 O O . SER A 1 89 ? 21.516 25.692 4.195 1.00 42.47 89 SER A O 1
ATOM 705 N N . GLY A 1 90 ? 20.616 23.645 3.918 1.00 53.19 90 GLY A N 1
ATOM 706 C CA . GLY A 1 90 ? 21.880 22.923 3.714 1.00 53.19 90 GLY A CA 1
ATOM 707 C C . GLY A 1 90 ? 22.168 21.772 4.679 1.00 53.19 90 GLY A C 1
ATOM 708 O O . GLY A 1 90 ? 23.087 21.001 4.424 1.00 53.19 90 GLY A O 1
ATOM 709 N N . GLN A 1 91 ? 21.384 21.594 5.741 1.00 47.53 91 GLN A N 1
ATOM 710 C CA . GLN A 1 91 ? 21.459 20.417 6.608 1.00 47.53 91 GLN A CA 1
ATOM 711 C C . GLN A 1 91 ? 20.032 20.036 6.985 1.00 47.53 91 GLN A C 1
ATOM 713 O O . GLN A 1 91 ? 19.332 20.852 7.570 1.00 47.53 91 GLN A O 1
ATOM 718 N N . THR A 1 92 ? 19.565 18.827 6.665 1.00 51.31 92 THR A N 1
ATOM 719 C CA . THR A 1 92 ? 18.435 18.263 7.414 1.00 51.31 92 THR A CA 1
ATOM 720 C C . THR A 1 92 ? 19.001 17.904 8.783 1.00 51.31 92 THR A C 1
ATOM 722 O O . THR A 1 92 ? 19.770 16.942 8.864 1.00 51.31 92 THR A O 1
ATOM 725 N N . PRO A 1 93 ? 18.728 18.674 9.851 1.00 53.66 93 PRO A N 1
ATOM 726 C CA . PRO A 1 93 ? 19.290 18.361 11.154 1.00 53.66 93 PRO A CA 1
ATOM 727 C C . PRO A 1 93 ? 18.768 16.981 11.553 1.00 53.66 93 PRO A C 1
ATOM 729 O O . PRO A 1 93 ? 17.593 16.692 11.317 1.00 53.66 93 PRO A O 1
ATOM 732 N N . ALA A 1 94 ? 19.600 16.145 12.177 1.00 59.41 94 ALA A N 1
ATOM 733 C CA . ALA A 1 94 ? 19.181 14.845 12.716 1.00 59.41 94 ALA A CA 1
ATOM 734 C C . ALA A 1 94 ? 17.860 14.947 13.512 1.00 59.41 94 ALA A C 1
ATOM 736 O O . ALA A 1 94 ? 17.004 14.078 13.413 1.00 59.41 94 ALA A O 1
ATOM 737 N N . MET A 1 95 ? 17.632 16.091 14.163 1.00 54.91 95 MET A N 1
ATOM 738 C CA . MET A 1 95 ? 16.407 16.446 14.880 1.00 54.91 95 MET A CA 1
ATOM 739 C C . MET A 1 95 ? 15.130 16.479 14.009 1.00 54.91 95 MET A C 1
ATOM 741 O O . MET A 1 95 ? 14.063 16.089 14.470 1.00 54.91 95 MET A O 1
ATOM 745 N N . VAL A 1 96 ? 15.192 16.901 12.737 1.00 60.16 96 VAL A N 1
ATOM 746 C CA . VAL A 1 96 ? 14.041 16.825 11.806 1.00 60.16 96 VAL A CA 1
ATOM 747 C C . VAL A 1 96 ? 13.735 15.371 11.460 1.00 60.16 96 VAL A C 1
ATOM 749 O O . VAL A 1 96 ? 12.569 14.987 11.392 1.00 60.16 96 VAL A O 1
ATOM 752 N N . GLN A 1 97 ? 14.770 14.551 11.287 1.00 61.06 97 GLN A N 1
ATOM 753 C CA . GLN A 1 97 ? 14.607 13.129 11.010 1.00 61.06 97 GLN A CA 1
ATOM 754 C C . GLN A 1 97 ? 14.063 12.375 12.231 1.00 61.06 97 GLN A C 1
ATOM 756 O O . GLN A 1 97 ? 13.142 11.577 12.080 1.00 61.06 97 GLN A O 1
ATOM 761 N N . GLU A 1 98 ? 14.530 12.701 13.437 1.00 60.34 98 GLU A N 1
ATOM 762 C CA . GLU A 1 98 ? 13.983 12.200 14.705 1.00 60.34 98 GLU A CA 1
ATOM 763 C C . GLU A 1 98 ? 12.511 12.593 14.887 1.00 60.34 98 GLU A C 1
ATOM 765 O O . GLU A 1 98 ? 11.677 11.747 15.218 1.00 60.34 98 GLU A O 1
ATOM 770 N N . ASN A 1 99 ? 12.155 13.845 14.585 1.00 67.75 99 ASN A N 1
ATOM 771 C CA . ASN A 1 99 ? 10.771 14.311 14.654 1.00 67.75 99 ASN A CA 1
ATOM 772 C C . ASN A 1 99 ? 9.868 13.584 13.645 1.00 67.75 99 ASN A C 1
ATOM 774 O O . ASN A 1 99 ? 8.760 13.166 13.991 1.00 67.75 99 ASN A O 1
ATOM 778 N N . LEU A 1 100 ? 10.336 13.374 12.410 1.00 71.88 100 LEU A N 1
ATOM 779 C CA . LEU A 1 100 ? 9.606 12.603 11.399 1.00 71.88 100 LEU A CA 1
ATOM 780 C C . LEU A 1 100 ? 9.460 11.130 11.804 1.00 71.88 100 LEU A C 1
ATOM 782 O O . LEU A 1 100 ? 8.384 10.558 11.627 1.00 71.88 100 LEU A O 1
ATOM 786 N N . GLN A 1 101 ? 10.493 10.533 12.402 1.00 74.06 101 GLN A N 1
ATOM 787 C CA . GLN A 1 101 ? 10.443 9.177 12.949 1.00 74.06 101 GLN A CA 1
ATOM 788 C C . GLN A 1 101 ? 9.391 9.073 14.065 1.00 74.06 101 GLN A C 1
ATOM 790 O O . GLN A 1 101 ? 8.611 8.120 14.093 1.00 74.06 101 GLN A O 1
ATOM 795 N N . GLY A 1 102 ? 9.314 10.079 14.943 1.00 79.81 102 GLY A N 1
ATOM 796 C CA . GLY A 1 102 ? 8.285 10.191 15.977 1.00 79.81 102 GLY A CA 1
ATOM 797 C C . GLY A 1 102 ? 6.868 10.206 15.397 1.00 79.81 102 GLY A C 1
ATOM 798 O O . GLY A 1 102 ? 6.009 9.446 15.847 1.00 79.81 102 GLY A O 1
ATOM 799 N N . VAL A 1 103 ? 6.639 10.993 14.340 1.00 81.19 103 VAL A N 1
ATOM 800 C CA . VAL A 1 103 ? 5.342 11.052 13.642 1.00 81.19 103 VAL A CA 1
ATOM 801 C C . VAL A 1 103 ? 4.997 9.718 12.976 1.00 81.19 103 VAL A C 1
ATOM 803 O O . VAL A 1 103 ? 3.867 9.247 13.102 1.00 81.19 103 VAL A O 1
ATOM 806 N N . VAL A 1 104 ? 5.948 9.071 12.296 1.00 81.44 104 VAL A N 1
ATOM 807 C CA . VAL A 1 104 ? 5.728 7.758 11.661 1.00 81.44 104 VAL A CA 1
ATOM 808 C C . VAL A 1 104 ? 5.383 6.695 12.706 1.00 81.44 104 VAL A C 1
ATOM 810 O O . VAL A 1 104 ? 4.447 5.922 12.509 1.00 81.44 104 VAL A O 1
ATOM 813 N N . ASN A 1 105 ? 6.069 6.698 13.849 1.00 84.12 105 ASN A N 1
ATOM 814 C CA . ASN A 1 105 ? 5.764 5.796 14.957 1.00 84.12 105 ASN A CA 1
ATOM 815 C C . ASN A 1 105 ? 4.367 6.057 15.536 1.00 84.12 105 ASN A C 1
ATOM 817 O O . ASN A 1 105 ? 3.652 5.113 15.875 1.00 84.12 105 ASN A O 1
ATOM 821 N N . GLN A 1 106 ? 3.950 7.321 15.624 1.00 87.88 106 GLN A N 1
ATOM 822 C CA . GLN A 1 106 ? 2.602 7.672 16.063 1.00 87.88 106 GLN A CA 1
ATOM 823 C C . GLN A 1 106 ? 1.543 7.168 15.075 1.00 87.88 106 GLN A C 1
ATOM 825 O O . GLN A 1 106 ? 0.575 6.545 15.500 1.00 87.88 106 GLN A O 1
ATOM 830 N N . LEU A 1 107 ? 1.749 7.337 13.766 1.00 91.50 107 LEU A N 1
ATOM 831 C CA . LEU A 1 107 ? 0.861 6.779 12.740 1.00 91.50 107 LEU A CA 1
ATOM 832 C C . LEU A 1 107 ? 0.768 5.250 12.828 1.00 91.50 107 LEU A C 1
ATOM 834 O O . LEU A 1 107 ? -0.333 4.700 12.767 1.00 91.50 107 LEU A O 1
ATOM 838 N N . LEU A 1 108 ? 1.892 4.565 13.055 1.00 92.94 108 LEU A N 1
ATOM 839 C CA . LEU A 1 108 ? 1.915 3.110 13.195 1.00 92.94 108 LEU A CA 1
ATOM 840 C C . LEU A 1 108 ? 1.102 2.632 14.407 1.00 92.94 108 LEU A C 1
ATOM 842 O O . LEU A 1 108 ? 0.413 1.620 14.312 1.00 92.94 108 LEU A O 1
ATOM 846 N N . ARG A 1 109 ? 1.092 3.379 15.523 1.00 90.62 109 ARG A N 1
ATOM 847 C CA . ARG A 1 109 ? 0.212 3.081 16.675 1.00 90.62 109 ARG A CA 1
ATOM 848 C C . ARG A 1 109 ? -1.272 3.147 16.313 1.00 90.62 109 ARG A C 1
ATOM 850 O O . ARG A 1 109 ? -2.061 2.380 16.853 1.00 90.62 109 ARG A O 1
ATOM 857 N N . HIS A 1 110 ? -1.636 4.005 15.362 1.00 92.31 110 HIS A N 1
ATOM 858 C CA . HIS A 1 110 ? -2.978 4.065 14.776 1.00 92.31 110 HIS A CA 1
ATOM 859 C C . HIS A 1 110 ? -3.172 3.080 13.608 1.00 92.31 110 HIS A C 1
ATOM 861 O O . HIS A 1 110 ? -4.156 3.177 12.882 1.00 92.31 110 HIS A O 1
ATOM 867 N N . ARG A 1 111 ? -2.257 2.112 13.437 1.00 96.25 111 ARG A N 1
ATOM 868 C CA . ARG A 1 111 ? -2.260 1.080 12.382 1.00 96.25 111 ARG A CA 1
ATOM 869 C C . ARG A 1 111 ? -2.174 1.650 10.967 1.00 96.25 111 ARG A C 1
ATOM 871 O O . ARG A 1 111 ? -2.671 1.047 10.016 1.00 96.25 111 ARG A O 1
ATOM 878 N N . ILE A 1 112 ? -1.531 2.808 10.829 1.00 96.38 112 ILE A N 1
ATOM 879 C CA . ILE A 1 112 ? -1.337 3.481 9.549 1.00 96.38 112 ILE A CA 1
ATOM 880 C C . ILE A 1 112 ? 0.079 3.211 9.042 1.00 96.38 112 ILE A C 1
ATOM 882 O O . ILE A 1 112 ? 1.066 3.614 9.656 1.00 96.38 112 ILE A O 1
ATOM 886 N N . VAL A 1 113 ? 0.159 2.563 7.884 1.00 96.75 113 VAL A N 1
ATOM 887 C CA . VAL A 1 113 ? 1.386 2.230 7.158 1.00 96.75 113 VAL A CA 1
ATOM 888 C C . VAL A 1 113 ? 1.508 3.144 5.941 1.00 96.75 113 VAL A C 1
ATOM 890 O O . VAL A 1 113 ? 0.554 3.341 5.185 1.00 96.75 113 VAL A O 1
ATOM 893 N N . ARG A 1 114 ? 2.697 3.711 5.725 1.00 94.38 114 ARG A N 1
ATOM 894 C CA . ARG A 1 114 ? 2.991 4.535 4.544 1.00 94.38 114 ARG A CA 1
ATOM 895 C C . ARG A 1 114 ? 3.798 3.741 3.526 1.00 94.38 114 ARG A C 1
ATOM 897 O O . ARG A 1 114 ? 4.909 3.324 3.813 1.00 94.38 114 ARG A O 1
ATOM 904 N N . CYS A 1 115 ? 3.272 3.645 2.312 1.00 95.56 115 CYS A N 1
ATOM 905 C CA . CYS A 1 115 ? 3.987 3.214 1.118 1.00 95.56 115 CYS A CA 1
ATOM 906 C C . CYS A 1 115 ? 4.137 4.429 0.199 1.00 95.56 115 CYS A C 1
ATOM 908 O O . CYS A 1 115 ? 3.227 4.770 -0.559 1.00 95.56 115 CYS A O 1
ATOM 910 N N . GLY A 1 116 ? 5.245 5.157 0.345 1.00 94.25 116 GLY A N 1
ATOM 911 C CA . GLY A 1 116 ? 5.440 6.444 -0.318 1.00 94.25 116 GLY A CA 1
ATOM 912 C C . GLY A 1 116 ? 6.834 6.593 -0.908 1.00 94.25 116 GLY A C 1
ATOM 913 O O . GLY A 1 116 ? 7.799 6.497 -0.163 1.00 94.25 116 GLY A O 1
ATOM 914 N N . GLY A 1 117 ? 6.934 6.895 -2.201 1.00 95.75 117 GLY A N 1
ATOM 915 C CA . GLY A 1 117 ? 8.201 6.879 -2.941 1.00 95.75 117 GLY A CA 1
ATOM 916 C C . GLY A 1 117 ? 8.360 5.620 -3.793 1.00 95.75 117 GLY A C 1
ATOM 917 O O . GLY A 1 117 ? 7.390 4.893 -4.018 1.00 95.75 117 GLY A O 1
ATOM 918 N N . GLU A 1 118 ? 9.562 5.402 -4.317 1.00 97.50 118 GLU A N 1
ATOM 919 C CA . GLU A 1 118 ? 9.884 4.230 -5.136 1.00 97.50 118 GLU A CA 1
ATOM 920 C C . GLU A 1 118 ? 9.738 2.929 -4.332 1.00 97.50 118 GLU A C 1
ATOM 922 O O . GLU A 1 118 ? 9.972 2.892 -3.125 1.00 97.50 118 GLU A O 1
ATOM 927 N N . VAL A 1 119 ? 9.285 1.867 -4.998 1.00 98.19 119 VAL A N 1
ATOM 928 C CA . VAL A 1 119 ? 9.248 0.523 -4.417 1.00 98.19 119 VAL A CA 1
ATOM 929 C C . VAL A 1 119 ? 10.618 -0.116 -4.610 1.00 98.19 119 VAL A C 1
ATOM 931 O O . VAL A 1 119 ? 10.949 -0.554 -5.709 1.00 98.19 119 VAL A O 1
ATOM 934 N N . ASP A 1 120 ? 11.393 -0.199 -3.542 1.00 98.12 120 ASP A N 1
ATOM 935 C CA . ASP A 1 120 ? 12.678 -0.888 -3.487 1.00 98.12 120 ASP A CA 1
ATOM 936 C C . ASP A 1 120 ? 12.716 -1.880 -2.312 1.00 98.12 120 ASP A C 1
ATOM 938 O O . ASP A 1 120 ? 11.752 -2.020 -1.550 1.00 98.12 120 ASP A O 1
ATOM 942 N N . ASP A 1 121 ? 13.821 -2.615 -2.186 1.00 97.94 121 ASP A N 1
ATOM 943 C CA . ASP A 1 121 ? 13.971 -3.639 -1.148 1.00 97.94 121 ASP A CA 1
ATOM 944 C C . ASP A 1 121 ? 13.933 -3.038 0.268 1.00 97.94 121 ASP A C 1
ATOM 946 O O . ASP A 1 121 ? 13.460 -3.681 1.205 1.00 97.94 121 ASP A O 1
ATOM 950 N N . GLU A 1 122 ? 14.367 -1.787 0.429 1.00 96.94 122 GLU A N 1
ATOM 951 C CA . GLU A 1 122 ? 14.372 -1.082 1.709 1.00 96.94 122 GLU A CA 1
ATOM 952 C C . GLU A 1 122 ? 12.953 -0.667 2.132 1.00 96.94 122 GLU A C 1
ATOM 954 O O . GLU A 1 122 ? 12.530 -0.929 3.263 1.00 96.94 122 GLU A O 1
ATOM 959 N N . MET A 1 123 ? 12.169 -0.104 1.209 1.00 96.50 123 MET A N 1
ATOM 960 C CA . MET A 1 123 ? 10.743 0.165 1.387 1.00 96.50 123 MET A CA 1
ATOM 961 C C . MET A 1 123 ? 9.990 -1.120 1.727 1.00 96.50 123 MET A C 1
ATOM 963 O O . MET A 1 123 ? 9.202 -1.148 2.678 1.00 96.50 123 MET A O 1
ATOM 967 N N . ALA A 1 124 ? 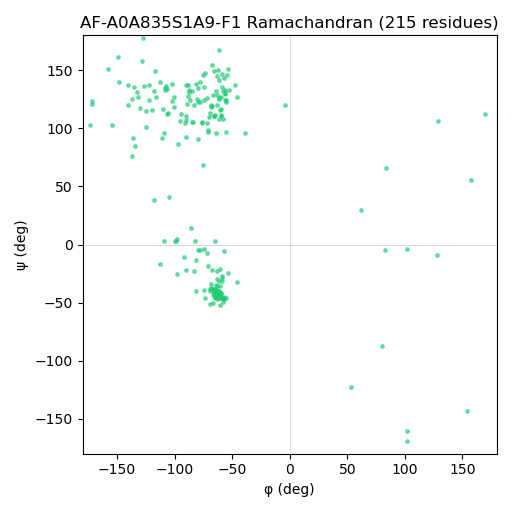10.245 -2.196 0.977 1.00 98.06 124 ALA A N 1
ATOM 968 C CA . ALA A 1 124 ? 9.623 -3.487 1.228 1.00 98.06 124 ALA A CA 1
ATOM 969 C C . ALA A 1 124 ? 9.984 -4.009 2.621 1.00 98.06 124 ALA A C 1
ATOM 971 O O . ALA A 1 124 ? 9.087 -4.390 3.372 1.00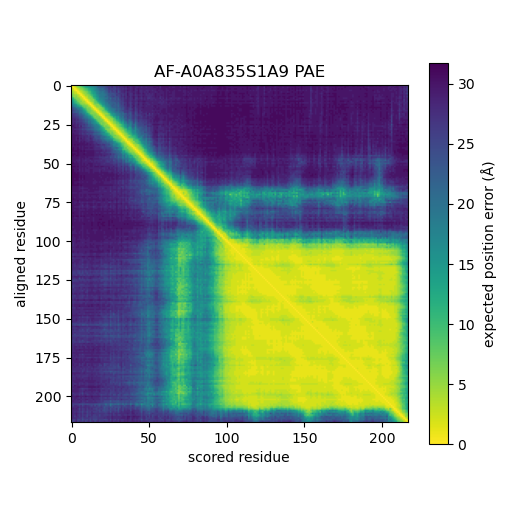 98.06 124 ALA A O 1
ATOM 972 N N . ARG A 1 125 ? 11.258 -3.941 3.021 1.00 97.50 125 ARG A N 1
ATOM 973 C CA . ARG A 1 125 ? 11.718 -4.335 4.359 1.00 97.50 125 ARG A CA 1
ATOM 974 C C . ARG A 1 125 ? 10.969 -3.587 5.462 1.00 97.50 125 ARG A C 1
ATOM 976 O O . ARG A 1 125 ? 10.510 -4.218 6.417 1.00 97.50 125 ARG A O 1
ATOM 983 N N . VAL A 1 126 ? 10.809 -2.268 5.337 1.00 96.38 126 VAL A N 1
ATOM 984 C CA . VAL A 1 126 ? 10.092 -1.445 6.326 1.00 96.38 126 VAL A CA 1
ATOM 985 C C . VAL A 1 126 ? 8.605 -1.797 6.368 1.00 96.38 126 VAL A C 1
ATOM 987 O O . VAL A 1 126 ? 8.076 -2.064 7.448 1.00 96.38 126 VAL A O 1
ATOM 990 N N . VAL A 1 127 ? 7.930 -1.843 5.218 1.00 97.88 127 VAL A N 1
ATOM 991 C CA . VAL A 1 127 ? 6.488 -2.122 5.157 1.00 97.88 127 VAL A CA 1
ATOM 992 C C . VAL A 1 127 ? 6.171 -3.535 5.638 1.00 97.88 127 VAL A C 1
ATOM 994 O O . VAL A 1 127 ? 5.267 -3.704 6.452 1.00 97.88 127 VAL A O 1
ATOM 997 N N . VAL A 1 128 ? 6.924 -4.545 5.198 1.00 98.56 128 VAL A N 1
ATOM 998 C CA . VAL A 1 128 ? 6.748 -5.937 5.641 1.00 98.56 128 VAL A CA 1
ATOM 999 C C . VAL A 1 128 ? 6.909 -6.036 7.157 1.00 98.56 128 VAL A C 1
ATOM 1001 O O . VAL A 1 128 ? 6.050 -6.607 7.828 1.00 98.56 128 VAL A O 1
ATOM 1004 N N . SER A 1 129 ? 7.945 -5.404 7.716 1.00 98.06 129 SER A N 1
ATOM 1005 C CA . SER A 1 129 ? 8.160 -5.379 9.168 1.00 98.06 129 SER A CA 1
ATOM 1006 C C . SER A 1 129 ? 6.985 -4.733 9.911 1.00 98.06 129 SER A C 1
ATOM 1008 O O . SER A 1 129 ? 6.535 -5.257 10.928 1.00 98.06 129 SER A O 1
ATOM 1010 N N . GLN A 1 130 ? 6.452 -3.619 9.396 1.00 97.94 130 GLN A N 1
ATOM 1011 C CA . GLN A 1 130 ? 5.300 -2.935 9.988 1.00 97.94 130 GLN A CA 1
ATOM 1012 C C . GLN A 1 130 ? 4.023 -3.783 9.927 1.00 97.94 130 GLN A C 1
ATOM 1014 O O . GLN A 1 130 ? 3.295 -3.842 10.914 1.00 97.94 130 GLN A O 1
ATOM 1019 N N . LEU A 1 131 ? 3.758 -4.466 8.810 1.00 98.31 131 LEU A N 1
ATOM 1020 C CA . LEU A 1 131 ? 2.592 -5.344 8.670 1.00 98.31 131 LEU A CA 1
ATOM 1021 C C . LEU A 1 131 ? 2.644 -6.513 9.660 1.00 98.31 131 LEU A C 1
ATOM 1023 O O . LEU A 1 131 ? 1.667 -6.758 10.367 1.00 98.31 131 LEU A O 1
ATOM 1027 N N . LEU A 1 132 ? 3.793 -7.186 9.763 1.00 98.44 132 LEU A N 1
ATOM 1028 C CA . LEU A 1 132 ? 3.996 -8.285 10.712 1.00 98.44 132 LEU A CA 1
ATOM 1029 C C . LEU A 1 132 ? 3.871 -7.811 12.166 1.00 98.44 132 LEU A C 1
ATOM 1031 O O . LEU A 1 132 ? 3.252 -8.478 12.992 1.00 98.44 132 LEU A O 1
ATOM 1035 N N . TYR A 1 133 ? 4.409 -6.630 12.476 1.00 97.94 133 TYR A N 1
ATOM 1036 C CA . TYR A 1 133 ? 4.278 -6.026 13.800 1.00 97.94 133 TYR A CA 1
ATOM 1037 C C . TYR A 1 133 ? 2.813 -5.738 14.164 1.00 97.94 133 TYR A C 1
ATOM 1039 O O . TYR A 1 133 ? 2.369 -6.054 15.268 1.00 97.94 133 TYR A O 1
ATOM 1047 N N . LEU A 1 134 ? 2.036 -5.176 13.234 1.00 97.62 134 LEU A N 1
ATOM 1048 C CA . LEU A 1 134 ? 0.623 -4.866 13.457 1.00 97.62 134 LEU A CA 1
ATOM 1049 C C . LEU A 1 134 ? -0.255 -6.117 13.581 1.00 97.62 134 LEU A C 1
ATOM 1051 O O . LEU A 1 134 ? -1.209 -6.092 14.366 1.00 97.62 134 LEU A O 1
ATOM 1055 N N . ASP A 1 135 ? 0.070 -7.188 12.853 1.00 97.94 135 ASP A N 1
ATOM 1056 C CA . ASP A 1 135 ? -0.563 -8.504 13.005 1.00 97.94 135 ASP A CA 1
ATOM 1057 C C . ASP A 1 135 ? -0.290 -9.112 14.389 1.00 97.94 135 ASP A C 1
ATOM 1059 O O . ASP A 1 135 ? -1.198 -9.668 15.008 1.00 97.94 135 ASP A O 1
ATOM 1063 N N . ALA A 1 136 ? 0.932 -8.957 14.907 1.00 97.75 136 ALA A N 1
ATOM 1064 C CA . ALA A 1 136 ? 1.300 -9.444 16.235 1.00 97.75 136 ALA A CA 1
ATOM 1065 C C . ALA A 1 136 ? 0.606 -8.673 17.373 1.00 97.75 136 ALA A C 1
ATOM 1067 O O . ALA A 1 136 ? 0.226 -9.284 18.370 1.00 97.75 136 ALA A O 1
ATOM 1068 N N . ILE A 1 137 ? 0.428 -7.351 17.238 1.00 96.38 137 ILE A N 1
ATOM 1069 C CA . ILE A 1 137 ? -0.246 -6.528 18.259 1.00 96.38 137 ILE A CA 1
ATOM 1070 C C . ILE A 1 137 ? -1.739 -6.841 18.345 1.00 96.38 137 ILE A C 1
ATOM 1072 O O . ILE A 1 137 ? -2.279 -7.011 19.435 1.00 96.38 137 ILE A O 1
ATOM 1076 N N . ASP A 1 138 ? -2.423 -6.824 17.203 1.00 94.62 138 ASP A N 1
ATOM 1077 C CA . ASP A 1 138 ? -3.867 -7.019 17.141 1.00 94.62 138 ASP A CA 1
ATOM 1078 C C . ASP A 1 138 ? -4.229 -7.575 15.757 1.00 94.62 138 ASP A C 1
ATOM 1080 O O . ASP A 1 138 ? -4.252 -6.818 14.778 1.00 94.62 138 ASP A O 1
ATOM 1084 N N . PRO A 1 139 ? -4.506 -8.885 15.648 1.00 96.19 139 PRO A N 1
ATOM 1085 C CA . PRO A 1 139 ? -4.813 -9.518 14.372 1.00 96.19 139 PRO A CA 1
ATOM 1086 C C . PRO A 1 139 ? -6.247 -9.265 13.893 1.00 96.19 139 PRO A C 1
ATOM 1088 O O . PRO A 1 139 ? -6.609 -9.707 12.807 1.00 96.19 139 PRO A O 1
ATOM 1091 N N . THR A 1 140 ? -7.081 -8.596 14.696 1.00 95.19 140 THR A N 1
ATOM 1092 C CA . THR A 1 140 ? -8.512 -8.415 14.405 1.00 95.19 140 THR A CA 1
ATOM 1093 C C . THR A 1 140 ? -8.829 -7.067 13.774 1.00 95.19 140 THR A C 1
ATOM 1095 O O . THR A 1 140 ? -9.824 -6.936 13.063 1.00 95.19 140 THR A O 1
ATOM 1098 N N . LYS A 1 141 ? -7.992 -6.057 14.027 1.00 93.88 141 LYS A N 1
ATOM 1099 C CA . LYS A 1 141 ? -8.207 -4.695 13.534 1.00 93.88 141 LYS A CA 1
ATOM 1100 C C . LYS A 1 141 ? -7.555 -4.478 12.185 1.00 93.88 141 LYS A C 1
ATOM 1102 O O . LYS A 1 141 ? -6.387 -4.813 12.005 1.00 93.88 141 LYS A O 1
ATOM 1107 N N . ASP A 1 142 ? -8.269 -3.804 11.297 1.00 96.00 142 ASP A N 1
ATOM 1108 C CA . ASP A 1 142 ? -7.771 -3.407 9.983 1.00 96.00 142 ASP A CA 1
ATOM 1109 C C . ASP A 1 142 ? -6.447 -2.628 10.060 1.00 96.00 142 ASP A C 1
ATOM 1111 O O . ASP A 1 142 ? -6.154 -1.926 11.034 1.00 96.00 142 ASP A O 1
ATOM 1115 N N . ILE A 1 143 ? -5.645 -2.751 9.005 1.00 97.94 143 ILE A N 1
ATOM 1116 C CA . ILE A 1 143 ? -4.434 -1.958 8.775 1.00 97.94 143 ILE A CA 1
ATOM 1117 C C . ILE A 1 143 ? -4.717 -0.990 7.633 1.00 97.94 143 ILE A C 1
ATOM 1119 O O . ILE A 1 143 ? -5.249 -1.388 6.601 1.00 97.94 143 ILE A O 1
ATOM 1123 N N . ILE A 1 144 ? -4.337 0.277 7.783 1.00 98.00 144 ILE A N 1
ATOM 1124 C CA . ILE A 1 144 ? -4.564 1.305 6.765 1.00 98.00 144 ILE A CA 1
ATOM 1125 C C . ILE A 1 144 ? -3.246 1.621 6.074 1.00 98.00 144 ILE A C 1
ATOM 1127 O O . ILE A 1 144 ? -2.333 2.186 6.665 1.00 98.00 144 ILE A O 1
ATOM 1131 N N . MET A 1 145 ? -3.155 1.282 4.796 1.00 98.00 145 MET A N 1
ATOM 1132 C CA . MET A 1 145 ? -1.983 1.500 3.966 1.00 98.00 145 MET A CA 1
ATOM 1133 C C . MET A 1 145 ? -2.224 2.644 2.980 1.00 98.00 145 MET A C 1
ATOM 1135 O O . MET A 1 145 ? -3.018 2.534 2.043 1.00 98.00 145 MET A O 1
ATOM 1139 N N . TYR A 1 146 ? -1.510 3.750 3.164 1.00 98.00 146 TYR A N 1
ATOM 1140 C CA . TYR A 1 146 ? -1.513 4.856 2.209 1.00 98.00 146 TYR A CA 1
ATOM 1141 C C . TYR A 1 146 ? -0.465 4.629 1.123 1.00 98.00 146 TYR A C 1
ATOM 1143 O O . TYR A 1 146 ? 0.716 4.474 1.429 1.00 98.00 146 TYR A O 1
ATOM 1151 N N . VAL A 1 147 ? -0.900 4.647 -0.137 1.00 98.31 147 VAL A N 1
ATOM 1152 C CA . VAL A 1 147 ? -0.069 4.404 -1.319 1.00 98.31 147 VAL A CA 1
ATOM 1153 C C . VAL A 1 147 ? 0.111 5.704 -2.103 1.00 98.31 147 VAL A C 1
ATOM 1155 O O . VAL A 1 147 ? -0.855 6.258 -2.634 1.00 98.31 147 VAL A O 1
ATOM 1158 N N . ASN A 1 148 ? 1.358 6.164 -2.182 1.00 98.25 148 ASN A N 1
ATOM 1159 C CA . ASN A 1 148 ? 1.816 7.268 -3.022 1.00 98.25 148 ASN A CA 1
ATOM 1160 C C . ASN A 1 148 ? 3.154 6.889 -3.679 1.00 98.25 148 ASN A C 1
ATOM 1162 O O . ASN A 1 148 ? 4.222 7.301 -3.223 1.00 98.25 148 ASN A O 1
ATOM 1166 N N . SER A 1 149 ? 3.107 6.045 -4.705 1.00 98.31 149 SER A N 1
ATOM 1167 C CA . SER A 1 149 ? 4.293 5.448 -5.311 1.00 98.31 149 SER A CA 1
ATOM 1168 C C . SER A 1 149 ? 4.243 5.490 -6.843 1.00 98.31 149 SER A C 1
ATOM 1170 O O . SER A 1 149 ? 3.208 5.144 -7.429 1.00 98.31 149 SER A O 1
ATOM 1172 N N . PRO A 1 150 ? 5.355 5.857 -7.516 1.00 98.06 150 PRO A N 1
ATOM 1173 C CA . PRO A 1 150 ? 5.499 5.699 -8.959 1.00 98.06 150 PRO A CA 1
ATOM 1174 C C . PRO A 1 150 ? 5.673 4.229 -9.395 1.00 98.06 150 PRO A C 1
ATOM 1176 O O . PRO A 1 150 ? 5.663 3.954 -10.594 1.00 98.06 150 PRO A O 1
ATOM 1179 N N . GLY A 1 151 ? 5.818 3.293 -8.451 1.00 97.62 151 GLY A N 1
ATOM 1180 C CA . GLY A 1 151 ? 6.215 1.912 -8.707 1.00 97.62 151 GLY A CA 1
ATOM 1181 C C . GLY A 1 151 ? 7.681 1.667 -8.379 1.00 97.62 151 GLY A C 1
ATOM 1182 O O . GLY A 1 151 ? 8.272 2.423 -7.614 1.00 97.62 151 GLY A O 1
ATOM 1183 N N . GLY A 1 152 ? 8.247 0.599 -8.938 1.00 97.56 152 GLY A N 1
ATOM 1184 C CA . GLY A 1 152 ? 9.636 0.203 -8.714 1.00 97.56 152 GLY A CA 1
ATOM 1185 C C . GLY A 1 152 ? 9.835 -1.297 -8.924 1.00 97.56 152 GLY A C 1
ATOM 1186 O O . GLY A 1 152 ? 9.197 -1.899 -9.793 1.00 97.56 152 GLY A O 1
ATOM 1187 N N . SER A 1 153 ? 10.701 -1.893 -8.109 1.00 97.75 153 SER A N 1
ATOM 1188 C CA . SER A 1 153 ? 11.050 -3.310 -8.130 1.00 97.75 153 SER A CA 1
ATOM 1189 C C . SER A 1 153 ? 9.823 -4.216 -7.978 1.00 97.75 153 SER A C 1
ATOM 1191 O O . SER A 1 153 ? 9.063 -4.139 -7.008 1.00 97.75 153 SER A O 1
ATOM 1193 N N . VAL A 1 154 ? 9.650 -5.120 -8.947 1.00 97.69 154 VAL A N 1
ATOM 1194 C CA . VAL A 1 154 ? 8.579 -6.126 -8.930 1.00 97.69 154 VAL A CA 1
ATOM 1195 C C . VAL A 1 154 ? 8.783 -7.107 -7.779 1.00 97.69 154 VAL A C 1
ATOM 1197 O O . VAL A 1 154 ? 7.819 -7.439 -7.099 1.00 97.69 154 VAL A O 1
ATOM 1200 N N . THR A 1 155 ? 10.017 -7.543 -7.517 1.00 97.94 155 THR A N 1
ATOM 1201 C CA . THR A 1 155 ? 10.314 -8.510 -6.447 1.00 97.94 155 THR A CA 1
ATOM 1202 C C .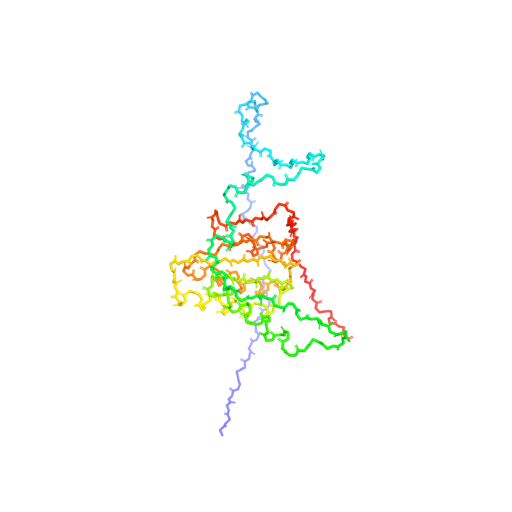 THR A 1 155 ? 10.057 -7.915 -5.067 1.00 97.94 155 THR A C 1
ATOM 1204 O O . THR A 1 155 ? 9.398 -8.552 -4.246 1.00 97.94 155 THR A O 1
ATOM 1207 N N . ALA A 1 156 ? 10.480 -6.669 -4.839 1.00 98.19 156 ALA A N 1
ATOM 1208 C CA . ALA A 1 156 ? 10.209 -5.947 -3.598 1.00 98.19 156 ALA A CA 1
ATOM 1209 C C . ALA A 1 156 ? 8.697 -5.754 -3.382 1.00 98.19 156 ALA A C 1
ATOM 1211 O O . ALA A 1 156 ? 8.161 -6.046 -2.311 1.00 98.19 156 ALA A O 1
ATOM 1212 N N . GLY A 1 157 ? 7.981 -5.338 -4.432 1.00 98.19 157 GLY A N 1
ATOM 1213 C CA . GLY A 1 157 ? 6.528 -5.194 -4.383 1.00 98.19 157 GLY A CA 1
ATOM 1214 C C . GLY A 1 157 ? 5.794 -6.522 -4.162 1.00 98.19 157 GLY A C 1
ATOM 1215 O O . GLY A 1 157 ? 4.792 -6.548 -3.450 1.00 98.19 157 GLY A O 1
ATOM 1216 N N . MET A 1 158 ? 6.296 -7.635 -4.703 1.00 98.50 158 MET A N 1
ATOM 1217 C CA . MET A 1 158 ? 5.731 -8.965 -4.453 1.00 98.50 158 MET A CA 1
ATOM 1218 C C . MET A 1 158 ? 5.910 -9.411 -2.999 1.00 98.50 158 MET A C 1
ATOM 1220 O O . MET A 1 158 ? 4.968 -9.944 -2.423 1.00 98.50 158 MET A O 1
ATOM 1224 N N . ALA A 1 159 ? 7.046 -9.110 -2.362 1.00 98.69 159 ALA A N 1
ATOM 1225 C CA . ALA A 1 159 ? 7.233 -9.399 -0.938 1.00 98.69 159 ALA A CA 1
ATOM 1226 C C . ALA A 1 159 ? 6.198 -8.668 -0.061 1.00 98.69 159 ALA A C 1
ATOM 1228 O O . ALA A 1 159 ? 5.620 -9.244 0.867 1.00 98.69 159 ALA A O 1
ATOM 1229 N N . MET A 1 160 ? 5.910 -7.404 -0.387 1.00 98.56 160 MET A N 1
ATOM 1230 C CA . MET A 1 160 ? 4.862 -6.631 0.283 1.00 98.56 160 MET A CA 1
ATOM 1231 C C . MET A 1 160 ? 3.477 -7.232 0.026 1.00 98.56 160 MET A C 1
ATOM 1233 O O . MET A 1 160 ? 2.702 -7.401 0.964 1.00 98.56 160 MET A O 1
ATOM 1237 N N . PHE A 1 161 ? 3.176 -7.584 -1.225 1.00 98.69 161 PHE A N 1
ATOM 1238 C CA . PHE A 1 161 ? 1.910 -8.200 -1.618 1.00 98.69 161 PHE A CA 1
ATOM 1239 C C . PHE A 1 161 ? 1.639 -9.512 -0.879 1.00 98.69 161 PHE A C 1
ATOM 1241 O O . PHE A 1 161 ? 0.563 -9.674 -0.302 1.00 98.69 161 PHE A O 1
ATOM 1248 N N . ASP A 1 162 ? 2.610 -10.422 -0.855 1.00 98.69 162 ASP A N 1
ATOM 1249 C CA . ASP A 1 162 ? 2.477 -11.705 -0.167 1.00 98.69 162 ASP A CA 1
ATOM 1250 C C . ASP A 1 162 ? 2.273 -11.487 1.333 1.00 98.69 162 ASP A C 1
ATOM 1252 O O . ASP A 1 162 ? 1.397 -12.103 1.939 1.00 98.69 162 ASP A O 1
ATOM 1256 N N . THR A 1 163 ? 2.986 -10.524 1.925 1.00 98.69 163 THR A N 1
ATOM 1257 C CA . THR A 1 163 ? 2.810 -10.167 3.340 1.00 98.69 163 THR A CA 1
ATOM 1258 C C . THR A 1 163 ? 1.415 -9.608 3.619 1.00 98.69 163 THR A C 1
ATOM 1260 O O . THR A 1 163 ? 0.783 -10.025 4.585 1.00 98.69 163 THR A O 1
ATOM 1263 N N . MET A 1 164 ? 0.884 -8.731 2.758 1.00 98.56 164 MET A N 1
ATOM 1264 C CA . MET A 1 164 ? -0.493 -8.224 2.873 1.00 98.56 164 MET A CA 1
ATOM 1265 C C . MET A 1 164 ? -1.539 -9.346 2.834 1.00 98.56 164 MET A C 1
ATOM 1267 O O . MET A 1 164 ? -2.632 -9.175 3.365 1.00 98.56 164 MET A O 1
ATOM 1271 N N . ARG A 1 165 ? -1.235 -10.473 2.178 1.00 97.88 165 ARG A N 1
ATOM 1272 C CA . ARG A 1 165 ? -2.106 -11.658 2.107 1.00 97.88 165 ARG A CA 1
ATOM 1273 C C . ARG A 1 165 ? -1.860 -12.658 3.228 1.00 97.88 165 ARG A C 1
ATOM 1275 O O . ARG A 1 165 ? -2.738 -13.469 3.505 1.00 97.88 165 ARG A O 1
ATOM 1282 N N . HIS A 1 166 ? -0.679 -12.613 3.829 1.00 98.25 166 HIS A N 1
ATOM 1283 C CA . HIS A 1 166 ? -0.266 -13.499 4.905 1.00 98.25 166 HIS A CA 1
ATOM 1284 C C . HIS A 1 166 ? -0.792 -13.050 6.273 1.00 98.25 166 HIS A C 1
ATOM 1286 O O . HIS A 1 166 ? -1.193 -13.891 7.075 1.00 98.25 166 HIS A O 1
ATOM 1292 N N . VAL A 1 167 ? -0.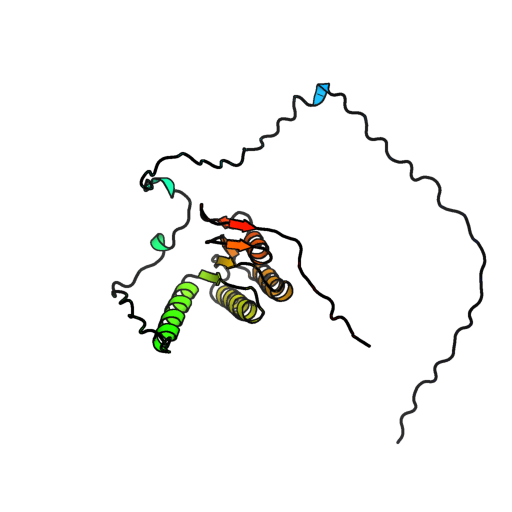787 -11.741 6.543 1.00 98.38 167 VAL A N 1
ATOM 1293 C CA . VAL A 1 167 ? -1.282 -11.192 7.814 1.00 98.38 167 VAL A CA 1
ATOM 1294 C C . VAL A 1 167 ? -2.789 -11.419 7.977 1.00 98.38 167 VAL A C 1
ATOM 1296 O O . VAL A 1 167 ? -3.532 -11.459 6.998 1.00 98.38 167 VAL A O 1
ATOM 1299 N N . ARG A 1 168 ? -3.248 -11.574 9.225 1.00 98.31 168 ARG A N 1
ATOM 1300 C CA . ARG A 1 168 ? -4.663 -11.830 9.547 1.00 98.31 168 ARG A CA 1
ATOM 1301 C C . ARG A 1 168 ? -5.552 -10.585 9.404 1.00 98.31 168 ARG A C 1
ATOM 1303 O O . ARG A 1 168 ? -6.675 -10.745 8.926 1.00 98.31 168 ARG A O 1
ATOM 1310 N N . PRO A 1 169 ? -5.103 -9.370 9.782 1.00 97.94 169 PRO A N 1
ATOM 1311 C CA . PRO A 1 169 ? -5.834 -8.142 9.514 1.00 97.94 169 PRO A CA 1
ATOM 1312 C C . PRO A 1 169 ? -6.129 -7.905 8.039 1.00 97.94 169 PRO A C 1
ATOM 1314 O O . PRO A 1 169 ? -5.262 -8.076 7.182 1.00 97.94 169 PRO A O 1
ATOM 1317 N N . ASP A 1 170 ? -7.304 -7.349 7.757 1.00 98.19 170 ASP A N 1
ATOM 1318 C CA . ASP A 1 170 ? -7.564 -6.773 6.444 1.00 98.19 170 ASP A CA 1
ATOM 1319 C C . ASP A 1 170 ? -6.674 -5.544 6.219 1.00 98.19 170 ASP A C 1
ATOM 1321 O O . ASP A 1 170 ? -6.659 -4.600 7.015 1.00 98.19 170 ASP A O 1
ATOM 1325 N N . VAL A 1 171 ? -5.974 -5.518 5.084 1.00 98.44 171 VAL A N 1
ATOM 1326 C CA . VAL A 1 171 ? -5.204 -4.346 4.656 1.00 98.44 171 VAL A CA 1
ATOM 1327 C C . VAL A 1 171 ? -6.078 -3.441 3.786 1.00 98.44 171 VAL A C 1
ATOM 1329 O O . VAL A 1 171 ? -6.337 -3.720 2.611 1.00 98.44 171 VAL A O 1
ATOM 1332 N N . CYS A 1 172 ? -6.534 -2.334 4.360 1.00 98.19 172 CYS A N 1
ATOM 1333 C CA . CYS A 1 172 ? -7.194 -1.234 3.668 1.00 98.19 172 CYS A CA 1
ATOM 1334 C C . CYS A 1 172 ? -6.163 -0.426 2.885 1.00 98.19 172 CYS A C 1
ATOM 1336 O O . CYS A 1 172 ? -5.113 -0.087 3.418 1.00 98.19 172 CYS A O 1
ATOM 1338 N N . THR A 1 173 ? -6.459 -0.058 1.643 1.00 98.38 173 THR A N 1
ATOM 1339 C CA . THR A 1 173 ? -5.517 0.712 0.810 1.00 98.38 173 THR A CA 1
ATOM 1340 C C . THR A 1 173 ? -6.132 2.023 0.351 1.00 98.38 173 THR A C 1
ATOM 1342 O O . THR A 1 173 ? -7.294 2.066 -0.050 1.00 98.38 173 THR A O 1
ATOM 1345 N N . PHE A 1 174 ? -5.344 3.096 0.400 1.00 97.75 174 PHE A N 1
ATOM 1346 C CA . PHE A 1 174 ? -5.761 4.436 -0.000 1.00 97.75 174 PHE A CA 1
ATOM 1347 C C . PHE A 1 174 ? -4.745 5.049 -0.956 1.00 97.75 174 PHE A C 1
ATOM 1349 O O . PHE A 1 174 ? -3.604 5.305 -0.577 1.00 97.75 174 PHE A O 1
ATOM 1356 N N . CYS A 1 175 ? -5.166 5.343 -2.184 1.00 97.69 175 CYS A N 1
ATOM 1357 C CA . CYS A 1 175 ? -4.337 6.077 -3.131 1.00 97.69 175 CYS A CA 1
ATOM 1358 C C . CYS A 1 175 ? -4.329 7.575 -2.815 1.00 97.69 175 CYS A C 1
ATOM 1360 O O . CYS A 1 175 ? -5.379 8.231 -2.842 1.00 97.69 175 CYS A O 1
ATOM 1362 N N . VAL A 1 176 ? -3.136 8.126 -2.594 1.00 96.62 176 VAL A N 1
ATOM 1363 C CA . VAL A 1 176 ? -2.907 9.553 -2.342 1.00 96.62 176 VAL A CA 1
ATOM 1364 C C . VAL A 1 176 ? -1.885 10.054 -3.350 1.00 96.62 176 VAL A C 1
ATOM 1366 O O . VAL A 1 176 ? -0.738 9.631 -3.324 1.00 96.62 176 VAL A O 1
ATOM 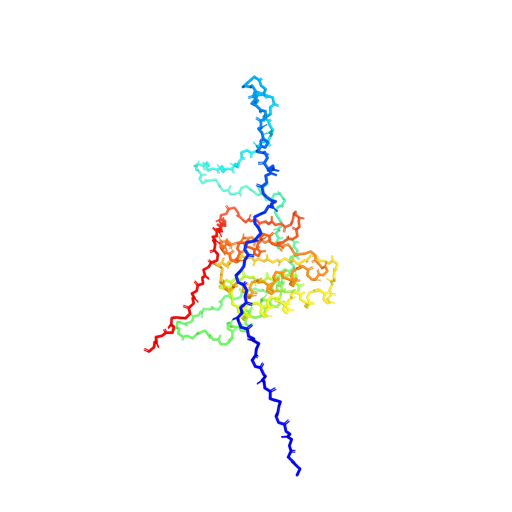1369 N N . GLY A 1 177 ? -2.284 10.957 -4.242 1.00 97.38 177 GLY A N 1
ATOM 1370 C CA . GLY A 1 177 ? -1.378 11.495 -5.257 1.00 97.38 177 GLY A CA 1
ATOM 1371 C C . GLY A 1 177 ? -1.212 10.544 -6.440 1.00 97.38 177 GLY A C 1
ATOM 1372 O O . GLY A 1 177 ? -1.936 10.681 -7.425 1.00 97.38 177 GLY A O 1
ATOM 1373 N N . LEU A 1 178 ? -0.270 9.603 -6.371 1.00 97.81 178 LEU A N 1
ATOM 1374 C CA . LEU A 1 178 ? 0.034 8.679 -7.468 1.00 97.81 178 LEU A CA 1
ATOM 1375 C C . LEU A 1 178 ? 0.124 7.231 -6.977 1.00 97.81 178 LEU A C 1
ATOM 1377 O O . LEU A 1 178 ? 0.861 6.932 -6.050 1.00 97.81 178 LEU A O 1
ATOM 1381 N N . ALA A 1 179 ? -0.552 6.312 -7.657 1.00 98.38 179 ALA A N 1
ATOM 1382 C CA . ALA A 1 179 ? -0.248 4.888 -7.592 1.00 98.38 179 ALA A CA 1
ATOM 1383 C C . ALA A 1 179 ? -0.006 4.389 -9.017 1.00 98.38 179 ALA A C 1
ATOM 1385 O O . ALA A 1 179 ? -0.947 4.198 -9.786 1.00 98.38 179 ALA A O 1
ATOM 1386 N N . ALA A 1 180 ? 1.257 4.221 -9.391 1.00 98.19 180 ALA A N 1
ATOM 1387 C CA . ALA A 1 180 ? 1.656 3.768 -10.718 1.00 98.19 180 ALA A CA 1
ATOM 1388 C C . ALA A 1 180 ? 2.391 2.427 -10.648 1.00 98.19 180 ALA A C 1
ATOM 1390 O O . ALA A 1 180 ? 3.062 2.145 -9.660 1.00 98.19 180 ALA A O 1
ATOM 1391 N N . SER A 1 181 ? 2.276 1.601 -11.692 1.00 98.19 181 SER A N 1
ATOM 1392 C CA . SER A 1 181 ? 3.026 0.343 -11.821 1.00 98.19 181 SER A CA 1
ATOM 1393 C C . SER A 1 181 ? 2.854 -0.566 -10.591 1.00 98.19 181 SER A C 1
ATOM 1395 O O . SER A 1 181 ? 1.717 -0.858 -10.212 1.00 98.19 181 SER A O 1
ATOM 1397 N N . MET A 1 182 ? 3.939 -0.960 -9.912 1.00 98.44 182 MET A N 1
ATOM 1398 C CA . MET A 1 182 ? 3.858 -1.700 -8.646 1.00 98.44 182 MET A CA 1
ATOM 1399 C C . MET A 1 182 ? 3.095 -0.970 -7.535 1.00 98.44 182 MET A C 1
ATOM 1401 O O . MET A 1 182 ? 2.440 -1.625 -6.730 1.00 98.44 182 MET A O 1
ATOM 1405 N N . GLY A 1 183 ? 3.070 0.364 -7.517 1.00 98.12 183 GLY A N 1
ATOM 1406 C CA . GLY A 1 183 ? 2.205 1.125 -6.615 1.00 98.12 183 GLY A CA 1
ATOM 1407 C C . GLY A 1 183 ? 0.717 0.904 -6.913 1.00 98.12 183 GLY A C 1
ATOM 1408 O O . GLY A 1 183 ? -0.076 0.687 -5.999 1.00 98.12 183 GLY A O 1
ATOM 1409 N N . ALA A 1 184 ? 0.325 0.887 -8.193 1.00 98.38 184 ALA A N 1
ATOM 1410 C CA . ALA A 1 184 ? -1.049 0.567 -8.602 1.00 98.38 184 ALA A CA 1
ATOM 1411 C C . ALA A 1 184 ? -1.416 -0.889 -8.279 1.00 98.38 184 ALA A C 1
ATOM 1413 O O . ALA A 1 184 ? -2.537 -1.171 -7.851 1.00 98.38 184 ALA A O 1
ATOM 1414 N N . PHE A 1 185 ? -0.462 -1.807 -8.451 1.00 98.56 185 PHE A N 1
ATOM 1415 C CA . PHE A 1 185 ? -0.626 -3.210 -8.086 1.00 98.56 185 PHE A CA 1
ATOM 1416 C C . PHE A 1 185 ? -0.889 -3.369 -6.583 1.00 98.56 185 PHE A C 1
ATOM 1418 O O . PHE A 1 185 ? -1.909 -3.947 -6.207 1.00 98.56 185 PHE A O 1
ATOM 1425 N N . LEU A 1 186 ? -0.043 -2.783 -5.730 1.00 98.44 186 LEU A N 1
ATOM 1426 C CA . LEU A 1 186 ? -0.198 -2.818 -4.271 1.00 98.44 186 LEU A CA 1
ATOM 1427 C C . LEU A 1 186 ? -1.504 -2.159 -3.810 1.00 98.44 186 LEU A C 1
ATOM 1429 O O . LEU A 1 186 ? -2.209 -2.707 -2.967 1.00 98.44 186 LEU A O 1
ATOM 1433 N N . LEU A 1 187 ? -1.893 -1.037 -4.422 1.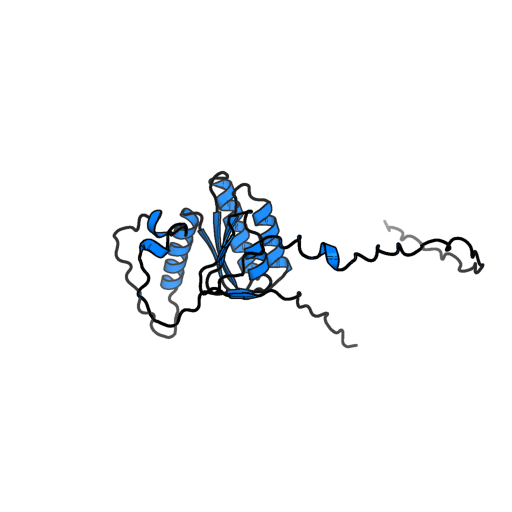00 98.38 187 LEU A N 1
ATOM 1434 C CA . LEU A 1 187 ? -3.205 -0.427 -4.195 1.00 98.38 187 LEU A CA 1
ATOM 1435 C C . LEU A 1 187 ? -4.347 -1.408 -4.515 1.00 98.38 187 LEU A C 1
ATOM 1437 O O . LEU A 1 187 ? -5.299 -1.556 -3.752 1.00 98.38 187 LEU A O 1
ATOM 1441 N N . SER A 1 188 ? -4.267 -2.110 -5.645 1.00 98.19 188 SER A N 1
ATOM 1442 C CA . SER A 1 188 ? -5.294 -3.083 -6.029 1.00 98.19 188 SER A CA 1
ATOM 1443 C C . SER A 1 188 ? -5.339 -4.308 -5.104 1.00 98.19 188 SER A C 1
ATOM 1445 O O . SER A 1 188 ? -6.384 -4.966 -5.014 1.00 98.19 188 SER A O 1
ATOM 1447 N N . ALA A 1 189 ? -4.236 -4.569 -4.397 1.00 98.25 189 ALA A N 1
ATOM 1448 C CA . ALA A 1 189 ? -4.040 -5.682 -3.486 1.00 98.25 189 ALA A CA 1
ATOM 1449 C C . ALA A 1 189 ? -4.604 -5.460 -2.078 1.00 98.25 189 ALA A C 1
ATOM 1451 O O . ALA A 1 189 ? -4.471 -6.357 -1.249 1.00 98.25 189 ALA A O 1
ATOM 1452 N N . GLY A 1 190 ? -5.274 -4.343 -1.794 1.00 97.94 190 GLY A N 1
ATOM 1453 C CA . GLY A 1 190 ? -6.038 -4.220 -0.552 1.00 97.94 190 GLY A CA 1
ATOM 1454 C C . GLY A 1 190 ? -7.173 -5.249 -0.431 1.00 97.94 190 GLY A C 1
ATOM 1455 O O . GLY A 1 190 ? -7.558 -5.926 -1.398 1.00 97.94 190 GLY A O 1
ATOM 1456 N N . ALA A 1 191 ? -7.734 -5.359 0.772 1.00 97.69 191 ALA A N 1
ATOM 1457 C CA . ALA A 1 191 ? -8.873 -6.220 1.064 1.00 97.69 191 ALA A CA 1
ATOM 1458 C C . ALA A 1 191 ? -10.098 -5.849 0.204 1.00 97.69 191 ALA A C 1
ATOM 1460 O O . ALA A 1 191 ? -10.322 -4.692 -0.172 1.00 97.69 191 ALA A O 1
ATOM 1461 N N . LYS A 1 192 ? -10.908 -6.850 -0.158 1.00 96.38 192 LYS A N 1
ATOM 1462 C CA . LYS A 1 192 ? -12.064 -6.655 -1.046 1.00 96.38 192 LYS A CA 1
ATOM 1463 C C . LYS A 1 192 ? -13.057 -5.682 -0.402 1.00 96.38 192 LYS A C 1
ATOM 1465 O O . LYS A 1 192 ? -13.507 -5.900 0.711 1.00 96.38 192 LYS A O 1
ATOM 1470 N N . GLY A 1 193 ? -13.418 -4.622 -1.126 1.00 94.75 193 GLY A N 1
ATOM 1471 C CA . GLY A 1 193 ? -14.311 -3.571 -0.619 1.00 94.75 193 GLY A CA 1
ATOM 1472 C C . GLY A 1 193 ? -13.621 -2.495 0.229 1.00 94.75 193 GLY A C 1
ATOM 1473 O O . GLY A 1 193 ? -14.266 -1.505 0.549 1.00 94.75 193 GLY A O 1
ATOM 1474 N N . LYS A 1 194 ? -12.319 -2.635 0.522 1.00 97.25 194 LYS A N 1
ATOM 1475 C CA . LYS A 1 194 ? -11.526 -1.692 1.330 1.00 97.25 194 LYS A CA 1
ATOM 1476 C C . LYS A 1 194 ? -10.365 -1.067 0.534 1.00 97.25 194 LYS A C 1
ATOM 1478 O O . LYS A 1 194 ? -9.246 -0.915 1.023 1.00 97.25 194 LYS A O 1
ATOM 1483 N N . ARG A 1 195 ? -10.618 -0.755 -0.742 1.00 97.75 195 ARG A N 1
ATOM 1484 C CA . ARG A 1 195 ? -9.652 -0.150 -1.676 1.00 97.75 195 ARG A CA 1
ATOM 1485 C C . ARG A 1 195 ? -10.195 1.188 -2.139 1.00 97.75 195 ARG A C 1
ATOM 1487 O O . ARG A 1 195 ? -11.232 1.230 -2.801 1.00 97.75 195 ARG A O 1
ATOM 1494 N N . PHE A 1 196 ? -9.499 2.256 -1.792 1.00 96.75 196 PHE A N 1
ATOM 1495 C CA . PHE A 1 196 ? -9.982 3.619 -1.933 1.00 96.75 196 PHE A CA 1
ATOM 1496 C C . PHE A 1 196 ? -8.968 4.487 -2.669 1.00 96.75 196 PHE A C 1
ATOM 1498 O O . PHE A 1 196 ? -7.769 4.213 -2.710 1.00 96.75 196 PHE A O 1
ATOM 1505 N N . SER A 1 197 ? -9.457 5.578 -3.242 1.00 96.19 197 SER A N 1
ATOM 1506 C CA . SER A 1 197 ? -8.632 6.588 -3.890 1.00 96.19 197 SER A CA 1
ATOM 1507 C C . SER A 1 197 ? -9.187 7.957 -3.554 1.00 96.19 197 SER A C 1
ATOM 1509 O O . SER A 1 197 ? -10.403 8.152 -3.591 1.00 96.19 197 SER A O 1
ATOM 1511 N N . LEU A 1 198 ? -8.309 8.911 -3.246 1.00 94.00 198 LEU A N 1
ATOM 1512 C CA . LEU A 1 198 ? -8.732 10.303 -3.142 1.00 94.00 198 LEU A CA 1
ATOM 1513 C C . LEU A 1 198 ? -9.143 10.850 -4.525 1.00 94.00 198 LEU A C 1
ATOM 1515 O O . LEU A 1 198 ? -8.646 10.355 -5.542 1.00 94.00 198 LEU A O 1
ATOM 1519 N N . PRO A 1 199 ? -10.013 11.880 -4.584 1.00 94.62 199 PRO A N 1
ATOM 1520 C CA . PRO A 1 199 ? -10.599 12.359 -5.842 1.00 94.62 199 PRO A CA 1
ATOM 1521 C C . PRO A 1 199 ? -9.593 12.833 -6.898 1.00 94.62 199 PRO A C 1
ATOM 1523 O O . PRO A 1 199 ? -9.850 12.702 -8.089 1.00 94.62 199 PRO A O 1
ATOM 1526 N N . SER A 1 200 ? -8.450 13.375 -6.470 1.00 95.56 200 SER A N 1
ATOM 1527 C CA . SER A 1 200 ? -7.417 13.914 -7.370 1.00 95.56 200 SER A CA 1
ATOM 1528 C C . SER A 1 200 ? -6.258 12.945 -7.625 1.00 95.56 200 SER A C 1
ATOM 1530 O O . SER A 1 200 ? -5.283 13.318 -8.278 1.00 95.56 200 SER A O 1
ATOM 1532 N N . SER A 1 201 ? -6.319 11.730 -7.078 1.00 97.00 201 SER A N 1
ATOM 1533 C CA . SER A 1 201 ? -5.247 10.750 -7.232 1.00 97.00 201 SER A CA 1
ATOM 1534 C C . SER A 1 201 ? -5.232 10.151 -8.638 1.00 97.00 201 SER A C 1
ATOM 1536 O O . SER A 1 201 ? -6.272 9.961 -9.268 1.00 97.00 201 SER A O 1
ATOM 1538 N N . ARG A 1 202 ? -4.037 9.819 -9.129 1.00 98.12 202 ARG A N 1
ATOM 1539 C CA . ARG A 1 202 ? -3.829 9.171 -10.426 1.00 98.12 202 ARG A CA 1
ATOM 1540 C C . ARG A 1 202 ? -3.413 7.723 -10.231 1.00 98.12 202 ARG A C 1
ATOM 1542 O O . ARG A 1 202 ? -2.506 7.438 -9.453 1.00 98.12 202 ARG A O 1
ATOM 1549 N N . ILE A 1 203 ? -4.049 6.830 -10.982 1.00 98.44 203 ILE A N 1
ATOM 1550 C CA . ILE A 1 203 ? -3.716 5.406 -11.014 1.00 98.44 203 ILE A CA 1
ATOM 1551 C C . ILE A 1 203 ? -3.236 5.071 -12.423 1.00 98.44 203 ILE A C 1
ATOM 1553 O O . ILE A 1 203 ? -3.929 5.375 -13.393 1.00 98.44 203 ILE A O 1
ATOM 1557 N N . MET A 1 204 ? -2.055 4.469 -12.543 1.00 98.19 204 MET A N 1
ATOM 1558 C CA . MET A 1 204 ? -1.466 4.106 -13.833 1.00 98.19 204 MET A CA 1
ATOM 1559 C C . MET A 1 204 ? -0.966 2.665 -13.794 1.00 98.19 204 MET A C 1
ATOM 1561 O O . MET A 1 204 ? -0.203 2.287 -12.912 1.00 98.19 204 MET A O 1
ATOM 1565 N N . ILE A 1 205 ? -1.390 1.855 -14.756 1.00 97.81 205 ILE A N 1
ATOM 1566 C CA . ILE A 1 205 ? -0.908 0.485 -14.927 1.00 97.81 205 ILE A CA 1
ATOM 1567 C C . ILE A 1 205 ? -0.108 0.399 -16.221 1.00 97.81 205 ILE A C 1
ATOM 1569 O O . ILE A 1 205 ? -0.490 0.978 -17.236 1.00 97.81 205 ILE A O 1
ATOM 1573 N N . HIS A 1 206 ? 0.993 -0.339 -16.186 1.00 96.94 206 HIS A N 1
ATOM 1574 C CA . HIS A 1 206 ? 1.754 -0.696 -17.373 1.00 96.94 206 HIS A CA 1
ATOM 1575 C C . HIS A 1 206 ? 2.423 -2.053 -17.156 1.00 96.94 206 HIS A C 1
ATOM 1577 O O . HIS A 1 206 ? 2.547 -2.523 -16.026 1.00 96.94 206 HIS A O 1
ATOM 1583 N N . GLN A 1 207 ? 2.830 -2.689 -18.249 1.00 95.38 207 GLN A N 1
ATOM 1584 C CA . GLN A 1 207 ? 3.576 -3.945 -18.202 1.00 95.38 207 GLN A CA 1
ATOM 1585 C C . GLN A 1 207 ? 4.938 -3.775 -17.495 1.00 95.38 207 GLN A C 1
ATOM 1587 O O . GLN A 1 207 ? 5.521 -2.692 -17.598 1.00 95.38 207 GLN A O 1
ATOM 1592 N N . PRO A 1 208 ? 5.475 -4.815 -16.827 1.00 91.00 208 PRO A N 1
ATOM 1593 C CA . PRO A 1 208 ? 6.791 -4.754 -16.196 1.00 91.00 208 PRO A CA 1
ATOM 1594 C C . PRO A 1 208 ? 7.891 -4.340 -17.176 1.00 91.00 208 PRO A C 1
ATOM 1596 O O . PRO A 1 208 ? 7.861 -4.695 -18.355 1.00 91.00 208 PRO A O 1
ATOM 1599 N N . LEU A 1 209 ? 8.877 -3.609 -16.667 1.00 85.12 209 LEU A N 1
ATOM 1600 C CA . LEU A 1 209 ? 10.086 -3.244 -17.396 1.00 85.12 209 LEU A CA 1
ATOM 1601 C C . LEU A 1 209 ? 11.246 -4.067 -16.832 1.00 85.12 209 LEU A C 1
ATOM 1603 O O . LEU A 1 209 ? 11.371 -4.213 -15.619 1.00 85.12 209 LEU A O 1
ATOM 1607 N N . GLY A 1 210 ? 12.090 -4.603 -17.707 1.00 84.50 210 GLY A N 1
ATOM 1608 C CA . GLY A 1 210 ? 13.277 -5.362 -17.327 1.00 84.50 210 GLY A CA 1
ATOM 1609 C C . GLY A 1 210 ? 14.293 -5.368 -18.462 1.00 84.50 210 GLY A C 1
ATOM 1610 O O . GLY A 1 210 ? 13.924 -5.260 -19.631 1.00 84.50 210 GLY A O 1
ATOM 1611 N N . GLY A 1 211 ? 15.573 -5.471 -18.114 1.00 77.56 211 GLY A N 1
ATOM 1612 C CA . GLY A 1 211 ? 16.673 -5.587 -19.067 1.00 77.56 211 GLY A CA 1
ATOM 1613 C C . GLY A 1 211 ? 17.528 -6.806 -18.740 1.00 77.56 211 GLY A C 1
ATOM 1614 O O . GLY A 1 211 ? 17.840 -7.046 -17.577 1.00 77.56 211 GLY A O 1
ATOM 1615 N N . ALA A 1 212 ? 17.907 -7.576 -19.760 1.00 72.69 212 ALA A N 1
ATOM 1616 C CA . ALA A 1 212 ? 18.937 -8.600 -19.625 1.00 72.69 212 ALA A CA 1
ATOM 1617 C C . ALA A 1 212 ? 20.317 -7.943 -19.818 1.00 72.69 212 ALA A C 1
ATOM 1619 O O . ALA A 1 212 ? 20.480 -7.198 -20.792 1.00 72.69 212 ALA A O 1
ATOM 1620 N N . PRO A 1 213 ? 21.312 -8.195 -18.943 1.00 66.88 213 PRO A N 1
ATOM 1621 C CA . PRO A 1 213 ? 22.674 -7.730 -19.166 1.00 66.88 213 PRO A CA 1
ATOM 1622 C C . PRO A 1 213 ? 23.171 -8.227 -20.524 1.00 66.88 213 PRO A C 1
ATOM 1624 O O . PRO A 1 213 ? 23.145 -9.426 -20.809 1.00 66.88 213 PRO A O 1
ATOM 1627 N N . ARG A 1 214 ? 23.611 -7.305 -21.382 1.00 66.50 214 ARG A N 1
ATOM 1628 C CA . ARG A 1 214 ? 24.290 -7.672 -22.623 1.00 66.50 214 ARG A CA 1
ATOM 1629 C C . ARG A 1 214 ? 25.711 -8.078 -22.250 1.00 66.50 214 ARG A C 1
ATOM 1631 O O . ARG A 1 214 ? 26.525 -7.214 -21.940 1.00 66.50 214 ARG A O 1
ATOM 1638 N N . PHE A 1 215 ? 26.003 -9.374 -22.266 1.00 71.94 215 PHE A N 1
ATOM 1639 C CA . PHE A 1 215 ? 27.385 -9.839 -22.222 1.00 71.94 215 PHE A CA 1
ATOM 1640 C C . PHE A 1 215 ? 28.064 -9.400 -23.523 1.00 71.94 215 PHE A C 1
ATOM 1642 O O . PHE A 1 215 ? 27.689 -9.844 -24.609 1.00 71.94 215 PHE A O 1
ATOM 1649 N N . THR A 1 216 ? 28.994 -8.456 -23.427 1.00 70.44 216 THR A N 1
ATOM 1650 C CA . THR A 1 216 ? 29.912 -8.135 -24.520 1.00 70.44 216 THR A CA 1
ATOM 1651 C C . THR A 1 216 ? 31.067 -9.128 -24.448 1.00 70.44 216 THR A C 1
ATOM 1653 O O . THR A 1 216 ? 31.718 -9.204 -23.405 1.00 70.44 216 THR A O 1
ATOM 1656 N N . ASN A 1 217 ? 31.255 -9.906 -25.517 1.00 62.31 217 ASN A N 1
ATOM 1657 C CA . ASN A 1 217 ? 32.411 -10.791 -25.697 1.00 62.31 217 ASN A CA 1
ATOM 1658 C C . ASN A 1 217 ? 33.712 -10.001 -25.835 1.00 62.31 217 ASN A C 1
ATOM 1660 O O . ASN A 1 217 ? 33.649 -8.882 -26.397 1.00 62.31 217 ASN A O 1
#

Organism: Vanilla planifolia (NCBI:txid51239)

Secondary structure (DSSP, 8-state):
--PPPPPPPPPP-----------------------GGGTTS-------------SS-----GGGGTT---GGGT----SS--------TT---HHHHHHHHHHHHHHHHTTEEEEES-B-HHHHHHHHHHHHHHHHH-SSS-EEEEEEE--B-HHHHHHHHHHHHHSSS-EEEEEEEEEETHHHHHHHTSPTT-EEE-TT-EEE-------------

pLDDT: mean 71.79, std 26.08, range [28.89, 98.69]

Foldseek 3Di:
DDDDDDDDDDDDDDDDDDDDDDDDDPDDPDDPPDPPPPPPPPPDDDDDPDPPPDPDDDDDDPVPCVPPDDVVVVDPDDPPDDDDDDDDPDDPPVVVVVVVVVVQVVCLVVLEAEDAEEQDQVSLVVLLVSLVVVLVVPLAEAHEYEFHYQYYDPVSLVSNLVSCVVGNHFYAYEYDAEQEASSLVVLVSGDVPRRYYDPNHDYYYDDDDDDDDPDDD